Protein 9MLM (pdb70)

Nearest PDB structures (foldseek):
  8e4f-assembly1_A  TM=1.005E+00  e=3.943E-39  Wuchereria bancrofti
  2bla-assembly1_A  TM=9.044E-01  e=4.430E-16  Plasmodium vivax
  1j3i-assembly1_A  TM=8.668E-01  e=1.143E-16  Plasmodium falciparum
  1j3k-assembly1_A  TM=8.547E-01  e=7.901E-17  Plasmodium falciparum
  1j3k-assembly1_B  TM=8.708E-01  e=3.062E-16  Plasmodium falciparum

Sequence (180 aa):
TLHMNLIVAVDGCGGIGRNGGMPWFLPAEMARFAKLTTLTTDSGKKNAVIMGRKVWESIPPKFRPLKSRFNVVLSKKMKEESNENVVVARSFESAVSLLQDMENIETIWNIGGREVYELGLNSPFLHQMYITRVEGDFLADVFFPRVDYGRFIKSTESEEMHEEKGIKYRYEIYTIKTDK

B-factor: mean 31.35, std 8.35, range [19.67, 73.36]

Structure (mmCIF, N/CA/C/O backbone):
data_9MLM
#
_entry.id   9MLM
#
_cell.length_a   133.496
_cell.length_b   133.496
_cell.length_c   75.317
_cell.angle_alpha   90.00
_cell.angle_beta   90.00
_cell.angle_gamma   120.00
#
_symmetry.space_group_name_H-M   'P 63 2 2'
#
loop_
_entity.id
_entity.type
_entity.pdbx_description
1 polymer 'Dihydrofolate reductase'
2 non-polymer 'NADPH DIHYDRO-NICOTINAMIDE-ADENINE-DINUCLEOTIDE PHOSPHATE'
3 non-polymer '[2-({4-[(2-amino-4-oxo-4,7-dihydro-3H-pyrrolo[2,3-d]pyrimidin-5-yl)methyl]benzene-1-carbonyl}amino)-4-methoxyphenyl]acetic acid'
4 water water
#
loop_
_atom_site.group_PDB
_atom_site.id
_atom_site.type_symbol
_atom_site.label_atom_id
_atom_site.label_alt_id
_atom_site.label_comp_id
_atom_site.label_asym_id
_atom_site.label_entity_id
_atom_site.label_seq_id
_atom_site.pdbx_PDB_ins_code
_atom_site.Cartn_x
_atom_site.Cartn_y
_atom_site.Cartn_z
_atom_site.occupancy
_atom_site.B_iso_or_equiv
_atom_site.auth_seq_id
_atom_site.auth_comp_id
_atom_site.auth_asym_id
_atom_site.auth_atom_id
_atom_site.pdbx_PDB_model_num
ATOM 1 N N . THR A 1 14 ? -8.941 -35.522 15.160 1.00 55.28 4 THR A N 1
ATOM 2 C CA . THR A 1 14 ? -9.864 -36.633 15.343 1.00 57.04 4 THR A CA 1
ATOM 3 C C . THR A 1 14 ? -9.687 -37.667 14.233 1.00 54.32 4 THR A C 1
ATOM 4 O O . THR A 1 14 ? -9.932 -37.383 13.059 1.00 54.01 4 THR A O 1
ATOM 8 N N . LEU A 1 15 ? -9.256 -38.868 14.609 1.00 48.45 5 LEU A N 1
ATOM 9 C CA . LEU A 1 15 ? -9.003 -39.946 13.657 1.00 41.86 5 LEU A CA 1
ATOM 10 C C . LEU A 1 15 ? -9.795 -41.171 14.095 1.00 40.65 5 LEU A C 1
ATOM 11 O O . LEU A 1 15 ? -9.518 -41.750 15.150 1.00 43.69 5 LEU A O 1
ATOM 16 N N . HIS A 1 16 ? -10.775 -41.564 13.290 1.00 34.19 6 HIS A N 1
ATOM 17 C CA . HIS A 1 16 ? -11.609 -42.718 13.592 1.00 33.16 6 HIS A CA 1
ATOM 18 C C . HIS A 1 16 ? -11.020 -43.978 12.973 1.00 30.36 6 HIS A C 1
ATOM 19 O O . HIS A 1 16 ? -10.514 -43.952 11.847 1.00 30.64 6 HIS A O 1
ATOM 26 N N . MET A 1 17 ? -11.094 -45.084 13.710 1.00 29.11 7 MET A N 1
ATOM 27 C CA . MET A 1 17 ? -10.910 -46.410 13.134 1.00 25.08 7 MET A CA 1
ATOM 28 C C . MET A 1 17 ? -12.252 -47.129 13.156 1.00 24.16 7 MET A C 1
ATOM 29 O O . MET A 1 17 ? -12.802 -47.398 14.229 1.00 26.11 7 MET A O 1
ATOM 34 N N . ASN A 1 18 ? -12.777 -47.429 11.975 1.00 24.65 8 ASN A N 1
ATOM 35 C CA . ASN A 1 18 ? -14.011 -48.183 11.833 1.00 24.00 8 ASN A CA 1
ATOM 36 C C . ASN A 1 18 ? -13.692 -49.577 11.323 1.00 21.81 8 ASN A C 1
ATOM 37 O O . ASN A 1 18 ? -12.817 -49.748 10.470 1.00 27.93 8 ASN A O 1
ATOM 42 N N . LEU A 1 19 ? -14.401 -50.566 11.848 1.00 22.19 9 LEU A N 1
ATOM 43 C CA . LEU A 1 19 ? -14.316 -51.932 11.355 1.00 22.17 9 LEU A CA 1
ATOM 44 C C . LEU A 1 19 ? -15.444 -52.170 10.366 1.00 25.21 9 LEU A C 1
ATOM 45 O O . LEU A 1 19 ? -16.563 -51.692 10.564 1.00 26.21 9 LEU A O 1
ATOM 50 N N . ILE A 1 20 ? -15.145 -52.898 9.297 1.00 21.20 10 ILE A N 1
ATOM 51 C CA . ILE A 1 20 ? -16.161 -53.312 8.341 1.00 21.86 10 ILE A CA 1
ATOM 52 C C . ILE A 1 20 ? -15.955 -54.793 8.059 1.00 23.20 10 ILE A C 1
ATOM 53 O O . ILE A 1 20 ? -14.820 -55.245 7.861 1.00 23.91 10 ILE A O 1
ATOM 58 N N . VAL A 1 21 ? -17.046 -55.554 8.095 1.00 22.18 11 VAL A N 1
ATOM 59 C CA . VAL A 1 21 ? -16.979 -57.009 8.032 1.00 21.77 11 VAL A CA 1
ATOM 60 C C . VAL A 1 21 ? -18.332 -57.514 7.568 1.00 22.63 11 VAL A C 1
ATOM 61 O O . VAL A 1 21 ? -19.357 -56.855 7.762 1.00 26.49 11 VAL A O 1
ATOM 65 N N . ALA A 1 22 ? -18.333 -58.684 6.936 1.00 21.63 12 ALA A N 1
ATOM 66 C CA . ALA A 1 22 ? -19.542 -59.448 6.666 1.00 20.90 12 ALA A CA 1
ATOM 67 C C . ALA A 1 22 ? -19.411 -60.793 7.368 1.00 22.28 12 ALA A C 1
ATOM 68 O O . ALA A 1 22 ? -18.457 -61.533 7.107 1.00 25.81 12 ALA A O 1
ATOM 70 N N . VAL A 1 23 ? -20.358 -61.106 8.260 1.00 22.83 13 VAL A N 1
ATOM 71 C CA . VAL A 1 23 ? -20.314 -62.323 9.062 1.00 22.27 13 VAL A CA 1
ATOM 72 C C . VAL A 1 23 ? -21.568 -63.142 8.793 1.00 24.05 13 VAL A C 1
ATOM 73 O O . VAL A 1 23 ? -22.650 -62.596 8.547 1.00 25.82 13 VAL A O 1
ATOM 77 N N . ASP A 1 24 ? -21.429 -64.465 8.854 1.00 22.81 14 ASP A N 1
ATOM 78 C CA . ASP A 1 24 ? -22.594 -65.323 8.680 1.00 21.59 14 ASP A CA 1
ATOM 79 C C . ASP A 1 24 ? -23.256 -65.561 10.038 1.00 22.30 14 ASP A C 1
ATOM 80 O O . ASP A 1 24 ? -22.922 -64.917 11.037 1.00 22.92 14 ASP A O 1
ATOM 85 N N . GLY A 1 25 ? -24.208 -66.495 10.088 1.00 22.62 15 GLY A N 1
ATOM 86 C CA . GLY A 1 25 ? -24.963 -66.721 11.308 1.00 24.09 15 GLY A CA 1
ATOM 87 C C . GLY A 1 25 ? -24.143 -67.293 12.443 1.00 26.20 15 GLY A C 1
ATOM 88 O O . GLY A 1 25 ? -24.557 -67.197 13.604 1.00 26.13 15 GLY A O 1
ATOM 89 N N . CYS A 1 26 ? -22.988 -67.879 12.135 1.00 20.91 16 CYS A N 1
ATOM 90 C CA . CYS A 1 26 ? -22.074 -68.404 13.139 1.00 22.56 16 CYS A CA 1
ATOM 91 C C . CYS A 1 26 ? -20.949 -67.437 13.462 1.00 23.96 16 CYS A C 1
ATOM 92 O O . CYS A 1 26 ? -20.045 -67.789 14.225 1.00 26.77 16 CYS A O 1
ATOM 95 N N . GLY A 1 27 ? -20.982 -66.231 12.900 1.00 23.54 17 GLY A N 1
ATOM 96 C CA . GLY A 1 27 ? -19.874 -65.309 13.012 1.00 20.07 17 GLY A CA 1
ATOM 97 C C . GLY A 1 27 ? -18.715 -65.606 12.089 1.00 23.93 17 GLY A C 1
ATOM 98 O O . GLY A 1 27 ? -17.635 -65.044 12.280 1.00 20.65 17 GLY A O 1
ATOM 99 N N . GLY A 1 28 ? -18.901 -66.469 11.093 1.00 23.96 18 GLY A N 1
ATOM 100 C CA . GLY A 1 28 ? -17.809 -66.811 10.204 1.00 21.83 18 GLY A CA 1
ATOM 101 C C . GLY A 1 28 ? -17.552 -65.747 9.153 1.00 22.94 18 GLY A C 1
ATOM 102 O O . GLY A 1 28 ? -18.468 -65.077 8.668 1.00 22.64 18 GLY A O 1
ATOM 103 N N . ILE A 1 29 ? -16.275 -65.593 8.795 1.00 23.15 19 ILE A N 1
ATOM 104 C CA . ILE A 1 29 ? -15.893 -64.576 7.821 1.00 20.62 19 ILE A CA 1
ATOM 105 C C . ILE A 1 29 ? -15.104 -65.171 6.656 1.00 23.28 19 ILE A C 1
ATOM 106 O O . ILE A 1 29 ? -15.110 -64.610 5.556 1.00 24.34 19 ILE A O 1
ATOM 111 N N . GLY A 1 30 ? -14.429 -66.295 6.863 1.00 23.71 20 GLY A N 1
ATOM 112 C CA . GLY A 1 30 ? -13.531 -66.817 5.848 1.00 22.49 20 GLY A CA 1
ATOM 113 C C . GLY A 1 30 ? -13.599 -68.323 5.734 1.00 22.08 20 GLY A C 1
ATOM 114 O O . GLY A 1 30 ? -13.926 -69.025 6.687 1.00 24.17 20 GLY A O 1
ATOM 115 N N . ARG A 1 31 ? -13.267 -68.815 4.542 1.00 22.55 21 ARG A N 1
ATOM 116 C CA . ARG A 1 31 ? -13.238 -70.250 4.277 1.00 25.35 21 ARG A CA 1
ATOM 117 C C . ARG A 1 31 ? -12.125 -70.531 3.279 1.00 26.66 21 ARG A C 1
ATOM 118 O O . ARG A 1 31 ? -12.133 -69.974 2.178 1.00 27.44 21 ARG A O 1
ATOM 126 N N . ASN A 1 32 ? -11.164 -71.371 3.671 1.00 27.83 22 ASN A N 1
ATOM 127 C CA . ASN A 1 32 ? -10.079 -71.800 2.779 1.00 29.05 22 ASN A CA 1
ATOM 128 C C . ASN A 1 32 ? -9.309 -70.612 2.207 1.00 29.35 22 ASN A C 1
ATOM 129 O O . ASN A 1 32 ? -8.925 -70.604 1.036 1.00 30.73 22 ASN A O 1
ATOM 134 N N . GLY A 1 33 ? -9.081 -69.597 3.041 1.00 26.48 23 GLY A N 1
ATOM 135 C CA . GLY A 1 33 ? -8.313 -68.437 2.644 1.00 25.90 23 GLY A CA 1
ATOM 136 C C . GLY A 1 33 ? -9.060 -67.413 1.819 1.00 24.63 23 GLY A C 1
ATOM 137 O O . GLY A 1 33 ? -8.464 -66.396 1.443 1.00 27.66 23 GLY A O 1
ATOM 138 N N . GLY A 1 34 ? -10.338 -67.639 1.529 1.00 27.10 24 GLY A N 1
ATOM 139 C CA . GLY A 1 34 ? -11.124 -66.689 0.768 1.00 27.50 24 GLY A CA 1
ATOM 140 C C . GLY A 1 34 ? -12.470 -66.406 1.399 1.00 27.58 24 GLY A C 1
ATOM 141 O O . GLY A 1 34 ? -12.729 -66.820 2.533 1.00 23.79 24 GLY A O 1
ATOM 142 N N . MET A 1 35 ? -13.334 -65.687 0.674 1.00 25.60 25 MET A N 1
ATOM 143 C CA . MET A 1 35 ? -14.677 -65.372 1.146 1.00 28.88 25 MET A CA 1
ATOM 144 C C . MET A 1 35 ? -15.601 -66.566 0.932 1.00 25.86 25 MET A C 1
ATOM 145 O O . MET A 1 35 ? -15.494 -67.254 -0.086 1.00 32.59 25 MET A O 1
ATOM 150 N N . PRO A 1 36 ? -16.516 -66.839 1.865 1.00 25.21 26 PRO A N 1
ATOM 151 C CA . PRO A 1 36 ? -17.435 -67.969 1.693 1.00 25.98 26 PRO A CA 1
ATOM 152 C C . PRO A 1 36 ? -18.608 -67.670 0.772 1.00 29.54 26 PRO A C 1
ATOM 153 O O . PRO A 1 36 ? -19.447 -68.552 0.555 1.00 29.45 26 PRO A O 1
ATOM 157 N N . TRP A 1 37 ? -18.683 -66.459 0.231 1.00 26.84 27 TRP A N 1
ATOM 158 C CA . TRP A 1 37 ? -19.791 -66.039 -0.611 1.00 29.73 27 TRP A CA 1
ATOM 159 C C . TRP A 1 37 ? -19.267 -64.987 -1.573 1.00 31.77 27 TRP A C 1
ATOM 160 O O . TRP A 1 37 ? -18.159 -64.470 -1.416 1.00 32.70 27 TRP A O 1
ATOM 171 N N . PHE A 1 38 ? -20.086 -64.662 -2.569 1.00 31.31 28 PHE A N 1
ATOM 172 C CA . PHE A 1 38 ? -19.782 -63.600 -3.521 1.00 31.13 28 PHE A CA 1
ATOM 173 C C . PHE A 1 38 ? -21.018 -62.719 -3.632 1.00 30.38 28 PHE A C 1
ATOM 174 O O . PHE A 1 38 ? -22.057 -63.163 -4.129 1.00 31.23 28 PHE A O 1
ATOM 182 N N . LEU A 1 39 ? -20.910 -61.481 -3.154 1.00 27.69 29 LEU A N 1
ATOM 183 C CA . LEU A 1 39 ? -22.036 -60.551 -3.077 1.00 27.95 29 LEU A CA 1
ATOM 184 C C . LEU A 1 39 ? -21.615 -59.237 -3.717 1.00 27.04 29 LEU A C 1
ATOM 185 O O . LEU A 1 39 ? -21.125 -58.327 -3.032 1.00 29.75 29 LEU A O 1
ATOM 190 N N . PRO A 1 40 ? -21.789 -59.101 -5.035 1.00 30.12 30 PRO A N 1
ATOM 191 C CA . PRO A 1 40 ? -21.273 -57.902 -5.722 1.00 30.26 30 PRO A CA 1
ATOM 192 C C . PRO A 1 40 ? -21.848 -56.594 -5.209 1.00 28.60 30 PRO A C 1
ATOM 193 O O . PRO A 1 40 ? -21.110 -55.606 -5.104 1.00 27.07 30 PRO A O 1
ATOM 197 N N . ALA A 1 41 ? -23.145 -56.545 -4.898 1.00 28.59 31 ALA A N 1
ATOM 198 C CA . ALA A 1 41 ? -23.710 -55.304 -4.379 1.00 24.98 31 ALA A CA 1
ATOM 199 C C . ALA A 1 41 ? -23.156 -54.989 -2.995 1.00 27.46 31 ALA A C 1
ATOM 200 O O . ALA A 1 41 ? -22.856 -53.827 -2.686 1.00 25.60 31 ALA A O 1
ATOM 202 N N . GLU A 1 42 ? -23.012 -56.012 -2.149 1.00 27.56 32 GLU A N 1
ATOM 203 C CA . GLU A 1 42 ? -22.433 -55.810 -0.825 1.00 27.96 32 GLU A CA 1
ATOM 204 C C . GLU A 1 42 ? -21.014 -55.264 -0.927 1.00 26.98 32 GLU A C 1
ATOM 205 O O . GLU A 1 42 ? -20.647 -54.320 -0.216 1.00 24.23 32 GLU A O 1
ATOM 211 N N . MET A 1 43 ? -20.206 -55.825 -1.831 1.00 27.64 33 MET A N 1
ATOM 212 C CA . MET A 1 43 ? -18.837 -55.347 -1.994 1.00 28.89 33 MET A CA 1
ATOM 213 C C . MET A 1 43 ? -18.788 -53.958 -2.618 1.00 29.31 33 MET A C 1
ATOM 214 O O . MET A 1 43 ? -17.871 -53.180 -2.321 1.00 28.87 33 MET A O 1
ATOM 219 N N . ALA A 1 44 ? -19.754 -53.623 -3.476 1.00 29.77 34 ALA A N 1
ATOM 220 C CA . ALA A 1 44 ? -19.828 -52.259 -3.988 1.00 27.32 34 ALA A CA 1
ATOM 221 C C . ALA A 1 44 ? -20.037 -51.261 -2.855 1.00 27.79 34 ALA A C 1
ATOM 222 O O . ALA A 1 44 ? -19.416 -50.193 -2.835 1.00 30.14 34 ALA A O 1
ATOM 224 N N . ARG A 1 45 ? -20.906 -51.594 -1.896 1.00 28.33 35 ARG A N 1
ATOM 225 C CA . ARG A 1 45 ? -21.082 -50.734 -0.729 1.00 26.33 35 ARG A CA 1
ATOM 226 C C . ARG A 1 45 ? -19.815 -50.681 0.116 1.00 28.00 35 ARG A C 1
ATOM 227 O O . ARG A 1 45 ? -19.445 -49.615 0.626 1.00 25.85 35 ARG A O 1
ATOM 235 N N . PHE A 1 46 ? -19.145 -51.825 0.290 1.00 27.18 36 PHE A N 1
ATOM 236 C CA . PHE A 1 46 ? -17.854 -51.841 0.973 1.00 25.28 36 PHE A CA 1
ATOM 237 C C . PHE A 1 46 ? -16.886 -50.866 0.320 1.00 26.36 36 PHE A C 1
ATOM 238 O O . PHE A 1 46 ? -16.188 -50.113 1.007 1.00 26.85 36 PHE A O 1
ATOM 246 N N . ALA A 1 47 ? -16.831 -50.868 -1.012 1.00 27.93 37 ALA A N 1
ATOM 247 C CA . ALA A 1 47 ? -15.915 -49.978 -1.713 1.00 27.55 37 ALA A CA 1
ATOM 248 C C . ALA A 1 47 ? -16.273 -48.516 -1.474 1.00 28.57 37 ALA A C 1
ATOM 249 O O . ALA A 1 47 ? -15.388 -47.682 -1.263 1.00 29.41 37 ALA A O 1
ATOM 251 N N . LYS A 1 48 ? -17.567 -48.188 -1.486 1.00 32.04 38 LYS A N 1
ATOM 252 C CA . LYS A 1 48 ? -17.976 -46.805 -1.256 1.00 29.76 38 LYS A CA 1
ATOM 253 C C . LYS A 1 48 ? -17.637 -46.356 0.161 1.00 31.59 38 LYS A C 1
ATOM 254 O O . LYS A 1 48 ? -17.070 -45.274 0.360 1.00 29.60 38 LYS A O 1
ATOM 260 N N . LEU A 1 49 ? -17.981 -47.172 1.161 1.00 28.15 39 LEU A N 1
ATOM 261 C CA . LEU A 1 49 ? -17.743 -46.784 2.549 1.00 27.52 39 LEU A CA 1
ATOM 262 C C . LEU A 1 49 ? -16.258 -46.598 2.833 1.00 27.47 39 LEU A C 1
ATOM 263 O O . LEU A 1 49 ? -15.864 -45.642 3.514 1.00 29.96 39 LEU A O 1
ATOM 268 N N . THR A 1 50 ? -15.412 -47.493 2.317 1.00 27.73 40 THR A N 1
ATOM 269 C CA . THR A 1 50 ? -13.987 -47.386 2.608 1.00 25.50 40 THR A CA 1
ATOM 270 C C . THR A 1 50 ? -13.282 -46.331 1.763 1.00 28.38 40 THR A C 1
ATOM 271 O O . THR A 1 50 ? -12.205 -45.874 2.153 1.00 27.65 40 THR A O 1
ATOM 275 N N . THR A 1 51 ? -13.857 -45.918 0.633 1.00 30.61 41 THR A N 1
ATOM 276 C CA . THR A 1 51 ? -13.181 -44.972 -0.250 1.00 29.07 41 THR A CA 1
ATOM 277 C C . THR A 1 51 ? -13.609 -43.524 -0.036 1.00 32.26 41 THR A C 1
ATOM 278 O O . THR A 1 51 ? -12.758 -42.631 -0.035 1.00 31.97 41 THR A O 1
ATOM 282 N N . LEU A 1 52 ? -14.902 -43.267 0.142 1.00 32.93 42 LEU A N 1
ATOM 283 C CA . LEU A 1 52 ? -15.399 -41.896 0.129 1.00 33.43 42 LEU A CA 1
ATOM 284 C C . LEU A 1 52 ? -14.951 -41.122 1.361 1.00 35.39 42 LEU A C 1
ATOM 285 O O . LEU A 1 52 ? -14.987 -41.631 2.486 1.00 31.41 42 LEU A O 1
ATOM 290 N N . THR A 1 53 ? -14.535 -39.874 1.141 1.00 32.96 43 THR A N 1
ATOM 291 C CA . THR A 1 53 ? -14.132 -38.966 2.203 1.00 35.58 43 THR A CA 1
ATOM 292 C C . THR A 1 53 ? -14.991 -37.707 2.170 1.00 40.56 43 THR A C 1
ATOM 293 O O . THR A 1 53 ? -15.590 -37.362 1.147 1.00 39.88 43 THR A O 1
ATOM 297 N N . THR A 1 54 ? -15.044 -37.020 3.311 1.00 40.81 44 THR A N 1
ATOM 298 C CA . THR A 1 54 ? -15.706 -35.720 3.370 1.00 41.19 44 THR A CA 1
ATOM 299 C C . THR A 1 54 ? -14.820 -34.634 2.773 1.00 45.49 44 THR A C 1
ATOM 300 O O . THR A 1 54 ? -15.269 -33.835 1.944 1.00 50.17 44 THR A O 1
ATOM 304 N N . ASP A 1 55 ? -13.557 -34.599 3.189 1.00 45.41 45 ASP A N 1
ATOM 305 C CA . ASP A 1 55 ? -12.563 -33.678 2.650 1.00 45.81 45 ASP A CA 1
ATOM 306 C C . ASP A 1 55 ? -11.989 -34.276 1.370 1.00 47.18 45 ASP A C 1
ATOM 307 O O . ASP A 1 55 ? -11.267 -35.277 1.414 1.00 44.70 45 ASP A O 1
ATOM 312 N N . SER A 1 56 ? -12.313 -33.676 0.227 1.00 47.72 46 SER A N 1
ATOM 313 C CA . SER A 1 56 ? -11.691 -34.089 -1.021 1.00 42.37 46 SER A CA 1
ATOM 314 C C . SER A 1 56 ? -10.197 -33.780 -0.977 1.00 44.84 46 SER A C 1
ATOM 315 O O . SER A 1 56 ? -9.737 -32.905 -0.244 1.00 49.65 46 SER A O 1
ATOM 318 N N . GLY A 1 57 ? -9.425 -34.524 -1.760 1.00 43.18 47 GLY A N 1
ATOM 319 C CA . GLY A 1 57 ? -7.987 -34.441 -1.634 0.00 46.37 47 GLY A CA 1
ATOM 320 C C . GLY A 1 57 ? -7.424 -35.048 -0.368 1.00 48.20 47 GLY A C 1
ATOM 321 O O . GLY A 1 57 ? -6.197 -35.088 -0.215 1.00 46.89 47 GLY A O 1
ATOM 322 N N . LYS A 1 58 ? -8.270 -35.491 0.559 1.00 45.38 48 LYS A N 1
ATOM 323 C CA . LYS A 1 58 ? -7.868 -36.427 1.595 1.00 42.40 48 LYS A CA 1
ATOM 324 C C . LYS A 1 58 ? -8.270 -37.837 1.184 1.00 40.91 48 LYS A C 1
ATOM 325 O O . LYS A 1 58 ? -9.052 -38.047 0.253 1.00 36.89 48 LYS A O 1
ATOM 331 N N . LYS A 1 59 ? -7.726 -38.809 1.910 1.00 37.70 49 LYS A N 1
ATOM 332 C CA . LYS A 1 59 ? -7.819 -40.216 1.557 1.00 38.42 49 LYS A CA 1
ATOM 333 C C . LYS A 1 59 ? -8.160 -41.017 2.801 1.00 32.24 49 LYS A C 1
ATOM 334 O O . LYS A 1 59 ? -7.835 -40.617 3.919 1.00 34.31 49 LYS A O 1
ATOM 340 N N . ASN A 1 60 ? -8.804 -42.156 2.598 1.00 34.50 50 ASN A N 1
ATOM 341 C CA . ASN A 1 60 ? -8.930 -43.127 3.670 1.00 30.95 50 ASN A CA 1
ATOM 342 C C . ASN A 1 60 ? -7.815 -44.156 3.570 1.00 32.57 50 ASN A C 1
ATOM 343 O O . ASN A 1 60 ? -7.242 -44.390 2.505 1.00 30.78 50 ASN A O 1
ATOM 348 N N . ALA A 1 61 ? -7.513 -44.774 4.704 1.00 30.33 51 ALA A N 1
ATOM 349 C CA . ALA A 1 61 ? -6.610 -45.908 4.750 1.00 30.15 51 ALA A CA 1
ATOM 350 C C . ALA A 1 61 ? -7.403 -47.173 5.053 1.00 29.55 51 ALA A C 1
ATOM 351 O O . ALA A 1 61 ? -8.417 -47.137 5.757 1.00 25.21 51 ALA A O 1
ATOM 353 N N . VAL A 1 62 ? -6.962 -48.287 4.480 1.00 25.42 52 VAL A N 1
ATOM 354 C CA . VAL A 1 62 ? -7.443 -49.610 4.861 1.00 23.42 52 VAL A CA 1
ATOM 355 C C . VAL A 1 62 ? -6.280 -50.351 5.500 1.00 24.28 52 VAL A C 1
ATOM 356 O O . VAL A 1 62 ? -5.169 -50.359 4.958 1.00 27.40 52 VAL A O 1
ATOM 360 N N . ILE A 1 63 ? -6.526 -50.948 6.661 1.00 27.21 53 ILE A N 1
ATOM 361 C CA . ILE A 1 63 ? -5.545 -51.791 7.333 1.00 24.10 53 ILE A CA 1
ATOM 362 C C . ILE A 1 63 ? -6.070 -53.218 7.319 1.00 21.88 53 ILE A C 1
ATOM 363 O O . ILE A 1 63 ? -7.244 -53.464 7.624 1.00 24.02 53 ILE A O 1
ATOM 368 N N . MET A 1 64 ? -5.209 -54.154 6.934 1.00 23.66 54 MET A N 1
ATOM 369 C CA . MET A 1 64 ? -5.617 -55.529 6.706 1.00 22.35 54 MET A CA 1
ATOM 370 C C . MET A 1 64 ? -4.453 -56.442 7.049 1.00 22.43 54 MET A C 1
ATOM 371 O O . MET A 1 64 ? -3.293 -56.017 7.071 1.00 25.20 54 MET A O 1
ATOM 376 N N . GLY A 1 65 ? -4.775 -57.707 7.314 1.00 25.27 55 GLY A N 1
ATOM 377 C CA . GLY A 1 65 ? -3.749 -58.715 7.491 1.00 24.02 55 GLY A CA 1
ATOM 378 C C . GLY A 1 65 ? -3.288 -59.294 6.165 1.00 25.46 55 GLY A C 1
ATOM 379 O O . GLY A 1 65 ? -3.882 -59.052 5.115 1.00 22.03 55 GLY A O 1
ATOM 380 N N . ARG A 1 66 ? -2.207 -60.079 6.229 1.00 23.68 56 ARG A N 1
ATOM 381 C CA . ARG A 1 66 ? -1.591 -60.592 5.004 1.00 24.16 56 ARG A CA 1
ATOM 382 C C . ARG A 1 66 ? -2.544 -61.490 4.223 1.00 26.26 56 ARG A C 1
ATOM 383 O O . ARG A 1 66 ? -2.543 -61.480 2.987 1.00 27.06 56 ARG A O 1
ATOM 391 N N . LYS A 1 67 ? -3.368 -62.277 4.917 1.00 23.97 57 LYS A N 1
ATOM 392 C CA . LYS A 1 67 ? -4.221 -63.205 4.184 1.00 21.14 57 LYS A CA 1
ATOM 393 C C . LYS A 1 67 ? -5.369 -62.485 3.481 1.00 24.97 57 LYS A C 1
ATOM 394 O O . LYS A 1 67 ? -5.782 -62.911 2.398 1.00 25.11 57 LYS A O 1
ATOM 400 N N . VAL A 1 68 ? -5.876 -61.388 4.051 1.00 21.70 58 VAL A N 1
ATOM 401 C CA . VAL A 1 68 ? -6.803 -60.536 3.304 1.00 24.57 58 VAL A CA 1
ATOM 402 C C . VAL A 1 68 ? -6.130 -60.015 2.042 1.00 25.65 58 VAL A C 1
ATOM 403 O O . VAL A 1 68 ? -6.694 -60.075 0.942 1.00 26.97 58 VAL A O 1
ATOM 407 N N . TRP A 1 69 ? -4.905 -59.506 2.185 1.00 23.93 59 TRP A N 1
ATOM 408 C CA . TRP A 1 69 ? -4.149 -59.023 1.035 1.00 24.62 59 TRP A CA 1
ATOM 409 C C . TRP A 1 69 ? -4.025 -60.104 -0.034 1.00 27.36 59 TRP A C 1
ATOM 410 O O . TRP A 1 69 ? -4.327 -59.871 -1.210 1.00 29.35 59 TRP A O 1
ATOM 421 N N . GLU A 1 70 ? -3.619 -61.310 0.369 1.00 24.11 60 GLU A N 1
ATOM 422 C CA . GLU A 1 70 ? -3.477 -62.407 -0.582 1.00 27.43 60 GLU A CA 1
ATOM 423 C C . GLU A 1 70 ? -4.804 -62.832 -1.203 1.00 30.55 60 GLU A C 1
ATOM 424 O O . GLU A 1 70 ? -4.800 -63.456 -2.270 1.00 31.45 60 GLU A O 1
ATOM 430 N N . SER A 1 71 ? -5.936 -62.516 -0.569 1.00 27.71 61 SER A N 1
ATOM 431 C CA . SER A 1 71 ? -7.234 -62.909 -1.107 1.00 30.77 61 SER A CA 1
ATOM 432 C C . SER A 1 71 ? -7.754 -61.955 -2.174 1.00 33.85 61 SER A C 1
ATOM 433 O O . SER A 1 71 ? -8.710 -62.300 -2.876 1.00 36.60 61 SER A O 1
ATOM 43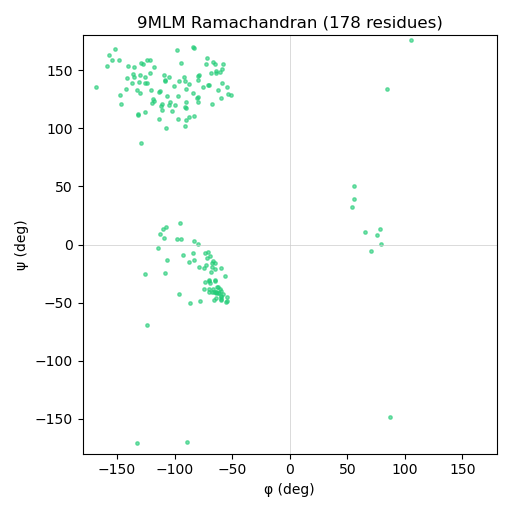6 N N . ILE A 1 72 ? -7.163 -60.779 -2.308 1.00 31.78 62 ILE A N 1
ATOM 437 C CA . ILE A 1 72 ? -7.577 -59.829 -3.345 1.00 35.30 62 ILE A CA 1
ATOM 438 C C . ILE A 1 72 ? -6.869 -60.188 -4.644 1.00 34.44 62 ILE A C 1
ATOM 439 O O . ILE A 1 72 ? -5.644 -60.382 -4.637 1.00 37.61 62 ILE A O 1
ATOM 444 N N . PRO A 1 73 ? -7.582 -60.296 -5.765 1.00 41.62 63 PRO A N 1
ATOM 445 C CA . PRO A 1 73 ? -6.914 -60.553 -7.049 1.00 43.41 63 PRO A CA 1
ATOM 446 C C . PRO A 1 73 ? -5.845 -59.512 -7.310 1.00 41.00 63 PRO A C 1
ATOM 447 O O . PRO A 1 73 ? -6.070 -58.314 -7.074 1.00 40.20 63 PRO A O 1
ATOM 451 N N . PRO A 1 74 ? -4.657 -59.926 -7.762 1.00 43.17 64 PRO A N 1
ATOM 452 C CA . PRO A 1 74 ? -3.566 -58.954 -7.949 1.00 43.52 64 PRO A CA 1
ATOM 453 C C . PRO A 1 74 ? -3.931 -57.800 -8.864 1.00 46.20 64 PRO A C 1
ATOM 454 O O . PRO A 1 74 ? -3.378 -56.703 -8.712 1.00 46.77 64 PRO A O 1
ATOM 458 N N . LYS A 1 75 ? -4.859 -58.006 -9.802 1.00 45.93 65 LYS A N 1
ATOM 459 C CA . LYS A 1 75 ? -5.288 -56.919 -10.673 1.00 47.76 65 LYS A CA 1
ATOM 460 C C . LYS A 1 75 ? -6.050 -55.841 -9.916 1.00 49.32 65 LYS A C 1
ATOM 461 O O . LYS A 1 75 ? -6.214 -54.734 -10.440 1.00 51.94 65 LYS A O 1
ATOM 464 N N . PHE A 1 76 ? -6.518 -56.134 -8.703 1.00 46.21 66 PHE A N 1
ATOM 465 C CA . PHE A 1 76 ? -7.225 -55.159 -7.886 1.00 44.34 6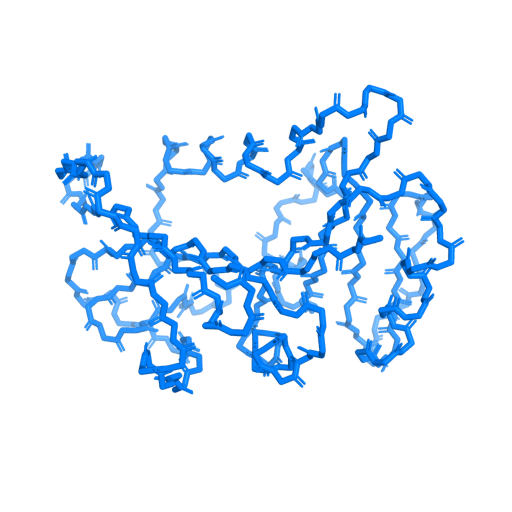6 PHE A CA 1
ATOM 466 C C . PHE A 1 76 ? -6.414 -54.700 -6.684 1.00 41.11 66 PHE A C 1
ATOM 467 O O . PHE A 1 76 ? -6.931 -53.948 -5.853 1.00 42.61 66 PHE A O 1
ATOM 475 N N . ARG A 1 77 ? -5.164 -55.129 -6.567 1.00 38.18 67 ARG A N 1
ATOM 476 C CA . ARG A 1 77 ? -4.235 -54.734 -5.519 1.00 40.79 67 ARG A CA 1
ATOM 477 C C . ARG A 1 77 ? -3.263 -53.681 -6.029 1.00 39.20 67 ARG A C 1
ATOM 478 O O . ARG A 1 77 ? -2.755 -53.800 -7.150 1.00 44.81 67 ARG A O 1
ATOM 486 N N . PRO A 1 78 ? -2.993 -52.630 -5.245 1.00 40.56 68 PRO A N 1
ATOM 487 C CA . PRO A 1 78 ? -3.606 -52.288 -3.953 1.00 34.90 68 PRO A CA 1
ATOM 488 C C . PRO A 1 78 ? -5.035 -51.801 -4.171 1.00 37.08 68 PRO A C 1
ATOM 489 O O . PRO A 1 78 ? -5.374 -51.417 -5.287 1.00 32.96 68 PRO A O 1
ATOM 493 N N . LEU A 1 79 ? -5.890 -51.814 -3.148 1.00 34.37 69 LEU A N 1
ATOM 494 C CA . LEU A 1 79 ? -7.253 -51.321 -3.301 1.00 32.27 69 LEU A CA 1
ATOM 495 C C . LEU A 1 79 ? -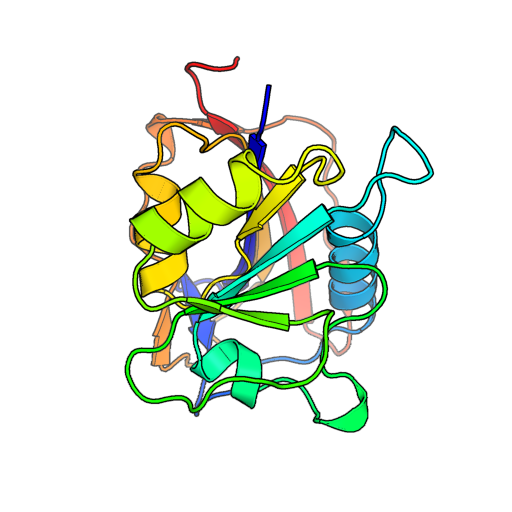7.241 -49.858 -3.720 1.00 33.30 69 LEU A C 1
ATOM 496 O O . LEU A 1 79 ? -6.622 -49.019 -3.063 1.00 30.63 69 LEU A O 1
ATOM 501 N N . LYS A 1 80 ? -7.935 -49.556 -4.815 1.00 33.35 70 LYS A N 1
ATOM 502 C CA . LYS A 1 80 ? -7.788 -48.263 -5.472 1.00 31.81 70 LYS A CA 1
ATOM 503 C C . LYS A 1 80 ? -8.344 -47.130 -4.618 1.00 31.78 70 LYS A C 1
ATOM 504 O O . LYS A 1 80 ? -9.314 -47.298 -3.872 1.00 33.47 70 LYS A O 1
ATOM 506 N N . SER A 1 81 ? -7.711 -45.961 -4.741 1.00 33.43 71 SER A N 1
ATOM 507 C CA . SER A 1 81 ? -8.120 -44.703 -4.119 1.00 34.28 71 SER A CA 1
ATOM 508 C C . SER A 1 81 ? -8.030 -44.733 -2.601 1.00 34.53 71 SER A C 1
ATOM 509 O O . SER A 1 81 ? -8.526 -43.810 -1.937 1.00 32.71 71 SER A O 1
ATOM 512 N N . ARG A 1 82 ? -7.412 -45.763 -2.032 1.00 34.25 72 ARG A N 1
ATOM 513 C CA . ARG A 1 82 ? -7.209 -45.885 -0.599 1.00 28.88 72 ARG A CA 1
ATOM 514 C C . ARG A 1 82 ? -5.749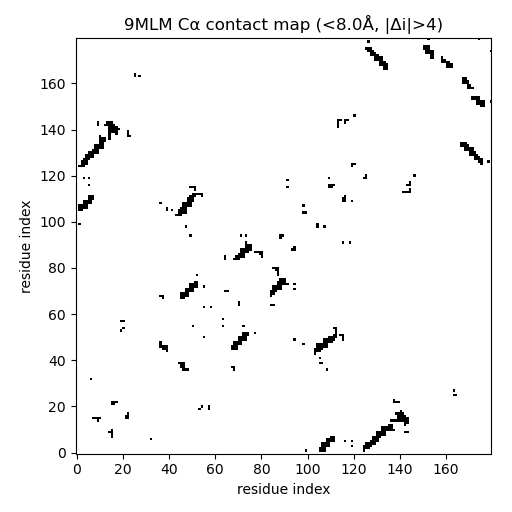 -46.215 -0.340 1.00 29.65 72 ARG A C 1
ATOM 515 O O . ARG A 1 82 ? -5.107 -46.909 -1.132 1.00 29.96 72 ARG A O 1
ATOM 523 N N . PHE A 1 83 ? -5.220 -45.699 0.765 1.00 27.29 73 PHE A N 1
ATOM 524 C CA . PHE A 1 83 ? -3.884 -46.080 1.207 1.00 28.93 73 PHE A CA 1
ATOM 525 C C . PHE A 1 83 ? -3.962 -47.428 1.915 1.00 30.50 73 PHE A C 1
ATOM 526 O O . PHE A 1 83 ? -4.705 -47.576 2.891 1.00 30.36 73 PHE A O 1
ATOM 534 N N . ASN A 1 84 ? -3.209 -48.410 1.426 1.00 28.64 74 ASN A N 1
ATOM 535 C CA . ASN A 1 84 ? -3.257 -49.771 1.948 1.00 28.39 74 ASN A CA 1
ATOM 536 C C . ASN A 1 84 ? -2.132 -49.995 2.952 1.00 27.92 74 ASN A C 1
ATOM 537 O O . ASN A 1 84 ? -0.964 -49.744 2.647 1.00 29.57 74 ASN A O 1
ATOM 542 N N . VAL A 1 85 ? -2.480 -50.480 4.142 1.00 27.70 75 VAL A N 1
ATOM 543 C CA . VAL A 1 85 ? -1.491 -50.938 5.114 1.00 27.18 75 VAL A CA 1
ATOM 544 C C . VAL A 1 85 ? -1.725 -52.423 5.354 1.00 25.21 75 VAL A C 1
ATOM 545 O O . VAL A 1 85 ? -2.832 -52.827 5.731 1.00 25.50 75 VAL A O 1
ATOM 549 N N . VAL A 1 86 ? -0.691 -53.232 5.126 1.00 22.67 76 VAL A N 1
ATOM 550 C CA . VAL A 1 86 ? -0.760 -54.678 5.293 1.00 25.24 76 VAL A CA 1
ATOM 551 C C . VAL A 1 86 ? 0.120 -55.058 6.472 1.00 24.85 76 VAL A C 1
ATOM 552 O O . VAL A 1 86 ? 1.332 -54.800 6.465 1.00 25.82 76 VAL A O 1
ATOM 556 N N . LEU A 1 87 ? -0.492 -55.651 7.490 1.00 26.17 77 LEU A N 1
ATOM 557 C CA . LEU A 1 87 ? 0.247 -56.199 8.619 1.00 26.60 77 LEU A CA 1
ATOM 558 C C . LEU A 1 87 ? 0.824 -57.554 8.244 1.00 25.52 77 LEU A C 1
ATOM 559 O O . LEU A 1 87 ? 0.091 -58.440 7.796 1.00 25.07 77 LEU A O 1
ATOM 564 N N . SER A 1 88 ? 2.132 -57.720 8.438 1.00 22.57 78 SER A N 1
ATOM 565 C CA . SER A 1 88 ? 2.787 -58.986 8.146 1.00 24.72 78 SER A CA 1
ATOM 566 C C . SER A 1 88 ? 4.188 -58.974 8.737 1.00 25.06 78 SER A C 1
ATOM 567 O O . SER A 1 88 ? 4.909 -57.981 8.609 1.00 24.33 78 SER A O 1
ATOM 570 N N . LYS A 1 89 ? 4.564 -60.078 9.376 1.00 26.06 79 LYS A N 1
ATOM 571 C CA . LYS A 1 89 ? 5.944 -60.280 9.797 1.00 27.47 79 LYS A CA 1
ATOM 572 C C . LYS A 1 89 ? 6.794 -60.919 8.711 1.00 25.38 79 LYS A C 1
ATOM 573 O O . LYS A 1 89 ? 8.023 -60.885 8.809 1.00 28.78 79 LYS A O 1
ATOM 577 N N . LYS A 1 90 ? 6.171 -61.483 7.679 1.00 26.19 80 LYS A N 1
ATOM 578 C CA . LYS A 1 90 ? 6.867 -62.268 6.668 1.00 28.40 80 LYS A CA 1
ATOM 579 C C . LYS A 1 90 ? 6.974 -61.587 5.313 1.00 27.84 80 LYS A C 1
ATOM 580 O O . LYS A 1 90 ? 7.877 -61.917 4.544 1.00 27.64 80 LYS A O 1
ATOM 586 N N . MET A 1 91 ? 6.072 -60.665 4.988 1.00 28.27 81 MET A N 1
ATOM 587 C CA . MET A 1 91 ? 6.054 -60.086 3.651 1.00 29.96 81 MET A CA 1
ATOM 588 C C . MET A 1 91 ? 7.245 -59.171 3.416 1.00 28.44 81 MET A C 1
ATOM 589 O O . MET A 1 91 ? 7.616 -58.367 4.277 1.00 27.31 81 MET A O 1
ATOM 594 N N . LYS A 1 92 ? 7.834 -59.285 2.230 1.00 28.23 82 LYS A N 1
ATOM 595 C CA . LYS A 1 92 ? 8.807 -58.303 1.788 1.00 30.06 82 LYS A CA 1
ATOM 596 C C . LYS A 1 92 ? 8.121 -56.956 1.566 1.00 32.01 82 LYS A C 1
ATOM 597 O O . LYS A 1 92 ? 6.910 -56.875 1.344 1.00 32.94 82 LYS A O 1
ATOM 603 N N . GLU A 1 93 ? 8.914 -55.890 1.634 1.00 32.86 83 GLU A N 1
ATOM 604 C CA . GLU A 1 93 ? 8.384 -54.547 1.434 1.00 37.40 83 GLU A CA 1
ATOM 605 C C . GLU A 1 93 ? 7.784 -54.408 0.039 1.00 35.09 83 GLU A C 1
ATOM 606 O O . GLU A 1 93 ? 8.225 -55.048 -0.920 1.00 34.60 83 GLU A O 1
ATOM 612 N N . GLU A 1 94 ? 6.760 -53.564 -0.064 1.00 35.09 84 GLU A N 1
ATOM 613 C CA . GLU A 1 94 ? 6.013 -53.359 -1.300 1.00 35.35 84 GLU A CA 1
ATOM 614 C C . GLU A 1 94 ? 6.420 -52.020 -1.897 1.00 35.84 84 GLU A C 1
ATOM 615 O O . GLU A 1 94 ? 6.248 -50.976 -1.258 1.00 39.65 84 GLU A O 1
ATOM 621 N N . SER A 1 95 ? 6.948 -52.055 -3.124 1.00 37.92 85 SER A N 1
ATOM 622 C CA . SER A 1 95 ? 7.480 -50.846 -3.743 1.00 40.16 85 SER A CA 1
ATOM 623 C C . SER A 1 95 ? 6.379 -49.861 -4.111 1.00 39.00 85 SER A C 1
ATOM 624 O O . SER A 1 95 ? 6.617 -48.648 -4.112 1.00 37.81 85 SER A O 1
ATOM 627 N N . ASN A 1 96 ? 5.182 -50.355 -4.427 1.00 39.52 86 ASN A N 1
ATOM 628 C CA . ASN A 1 96 ? 4.057 -49.484 -4.747 1.00 37.72 86 ASN A CA 1
ATOM 629 C C . ASN A 1 96 ? 3.837 -48.479 -3.624 1.00 36.86 86 ASN A C 1
ATOM 630 O O . ASN A 1 96 ? 3.774 -48.845 -2.449 1.00 36.34 86 ASN A O 1
ATOM 635 N N . GLU A 1 97 ? 3.747 -47.197 -3.989 1.00 35.41 87 GLU A N 1
ATOM 636 C CA . GLU A 1 97 ? 3.655 -46.152 -2.977 1.00 37.99 87 GLU A CA 1
ATOM 637 C C . GLU A 1 97 ? 2.290 -46.094 -2.307 1.00 34.10 87 GLU A C 1
ATOM 638 O O . GLU A 1 97 ? 2.128 -45.346 -1.337 1.00 31.23 87 GLU A O 1
ATOM 644 N N . ASN A 1 98 ? 1.316 -46.859 -2.788 1.00 31.97 88 ASN A N 1
ATOM 645 C CA . ASN A 1 98 ? -0.019 -46.878 -2.207 1.00 34.03 88 ASN A CA 1
ATOM 646 C C . ASN A 1 98 ? -0.203 -48.002 -1.193 1.00 32.56 88 ASN A C 1
ATOM 647 O O . ASN A 1 98 ? -1.314 -48.190 -0.690 1.00 29.74 88 ASN A O 1
ATOM 652 N N . VAL A 1 99 ? 0.854 -48.749 -0.884 1.00 29.75 89 VAL A N 1
ATOM 653 C CA . VAL A 1 99 ? 0.785 -49.848 0.075 1.00 32.80 89 VAL A CA 1
ATOM 654 C C . VAL A 1 99 ? 2.075 -49.871 0.876 1.00 31.91 89 VAL A C 1
ATOM 655 O O . VAL A 1 99 ? 3.166 -49.773 0.305 1.00 29.75 89 VAL A O 1
ATOM 659 N N . VAL A 1 100 ? 1.955 -49.994 2.195 1.00 28.51 90 VAL A N 1
ATOM 660 C CA . VAL A 1 100 ? 3.104 -50.181 3.069 1.00 26.33 90 VAL A CA 1
ATOM 661 C C . VAL A 1 100 ? 2.875 -51.435 3.902 1.00 30.59 90 VAL A C 1
ATOM 662 O O . VAL A 1 100 ? 1.752 -51.705 4.344 1.00 27.05 90 VAL A O 1
ATOM 666 N N . VAL A 1 101 ? 3.930 -52.221 4.081 1.00 26.96 91 VAL A N 1
ATOM 667 C CA . VAL A 1 101 ? 3.889 -53.376 4.969 1.00 27.22 91 VAL A CA 1
ATOM 668 C C . VAL A 1 101 ? 4.309 -52.911 6.354 1.00 25.47 91 VAL A C 1
ATOM 669 O O . VAL A 1 101 ? 5.393 -52.341 6.522 1.00 26.82 91 VAL A O 1
ATOM 673 N N . ALA A 1 102 ? 3.445 -53.129 7.342 1.00 23.84 92 ALA A N 1
ATOM 674 C CA . ALA A 1 102 ? 3.718 -52.772 8.725 1.00 25.62 92 ALA A CA 1
ATOM 675 C C . ALA A 1 102 ? 3.953 -54.034 9.543 1.00 27.88 92 ALA A C 1
ATOM 676 O O . ALA A 1 102 ? 3.281 -55.052 9.338 1.00 26.52 92 ALA A O 1
ATOM 678 N N . ARG A 1 103 ? 4.905 -53.961 10.476 1.00 27.47 93 ARG A N 1
ATOM 679 C CA . ARG A 1 103 ? 5.311 -55.130 11.243 1.00 25.67 93 ARG A CA 1
ATOM 680 C C . ARG A 1 103 ? 4.556 -55.284 12.556 1.00 25.26 93 ARG A C 1
ATOM 681 O O . ARG A 1 103 ? 4.677 -56.335 13.197 1.00 25.11 93 ARG A O 1
ATOM 689 N N . SER A 1 104 ? 3.776 -54.284 12.961 1.00 26.00 94 SER A N 1
ATOM 690 C CA . SER A 1 104 ? 2.957 -54.387 14.161 1.00 23.87 94 SER A CA 1
ATOM 691 C C . SER A 1 104 ? 1.770 -53.445 14.034 1.00 26.14 94 SER A C 1
ATOM 692 O O . SER A 1 104 ? 1.800 -52.478 13.270 1.00 25.72 94 SER A O 1
ATOM 695 N N . PHE A 1 105 ? 0.723 -53.732 14.808 1.00 28.56 95 PHE A N 1
ATOM 696 C CA . PHE A 1 105 ? -0.457 -52.872 14.790 1.00 26.77 95 PHE A CA 1
ATOM 697 C C . PHE A 1 105 ? -0.121 -51.478 15.303 1.00 26.43 95 PHE A C 1
ATOM 698 O O . PHE A 1 105 ? -0.577 -50.473 14.744 1.00 25.37 95 PHE A O 1
ATOM 706 N N . GLU A 1 106 ? 0.684 -51.397 16.366 1.00 27.93 96 GLU A N 1
ATOM 707 C CA . GLU A 1 106 ? 1.067 -50.098 16.908 1.00 27.14 96 GLU A CA 1
ATOM 708 C C . GLU A 1 106 ? 1.803 -49.260 15.870 1.00 28.86 96 GLU A C 1
ATOM 709 O O . GLU A 1 106 ? 1.522 -48.067 15.707 1.00 30.47 96 GLU A O 1
ATOM 715 N N . SER A 1 107 ? 2.752 -49.865 15.152 1.00 27.65 97 SER A N 1
ATOM 716 C CA . SER A 1 107 ? 3.494 -49.084 14.167 1.00 29.27 97 SER A CA 1
ATOM 717 C C . SER A 1 107 ? 2.615 -48.694 12.984 1.00 29.00 97 SER A C 1
ATOM 718 O O . SER A 1 107 ? 2.792 -47.610 12.417 1.00 27.64 97 SER A O 1
ATOM 721 N N . ALA A 1 108 ? 1.657 -49.548 12.609 1.00 26.43 98 ALA A N 1
ATOM 722 C CA . ALA A 1 108 ? 0.741 -49.208 11.521 1.00 26.91 98 ALA A CA 1
ATOM 723 C C . ALA A 1 108 ? -0.112 -48.001 11.882 1.00 31.52 98 ALA A C 1
ATOM 724 O O . ALA A 1 108 ? -0.279 -47.078 11.078 1.00 29.61 98 ALA A O 1
ATOM 726 N N . VAL A 1 109 ? -0.662 -47.990 13.096 1.00 26.34 99 VAL A N 1
ATOM 727 C CA . VAL A 1 109 ? -1.540 -46.896 13.490 1.00 29.21 99 VAL A CA 1
ATOM 728 C C . VAL A 1 109 ? -0.747 -45.604 13.665 1.00 33.15 99 VAL A C 1
ATOM 729 O O . VAL A 1 109 ? -1.211 -44.521 13.287 1.00 33.20 99 VAL A O 1
ATOM 733 N N . SER A 1 110 ? 0.464 -45.695 14.221 1.00 29.78 100 SER A N 1
ATOM 734 C CA . SER A 1 110 ? 1.290 -44.502 14.379 1.00 32.90 100 SER A CA 1
ATOM 735 C C . SER A 1 110 ? 1.661 -43.903 13.029 1.00 36.46 100 SER A C 1
ATOM 736 O O . SER A 1 110 ? 1.664 -42.679 12.862 1.00 36.70 100 SER A O 1
ATOM 739 N N . LEU A 1 111 ? 1.983 -44.753 12.054 1.00 31.70 101 LEU A N 1
ATOM 740 C CA . LEU A 1 111 ? 2.297 -44.263 10.717 1.00 33.45 101 LEU A CA 1
ATOM 741 C C . LEU A 1 111 ? 1.094 -43.569 10.088 1.00 37.97 101 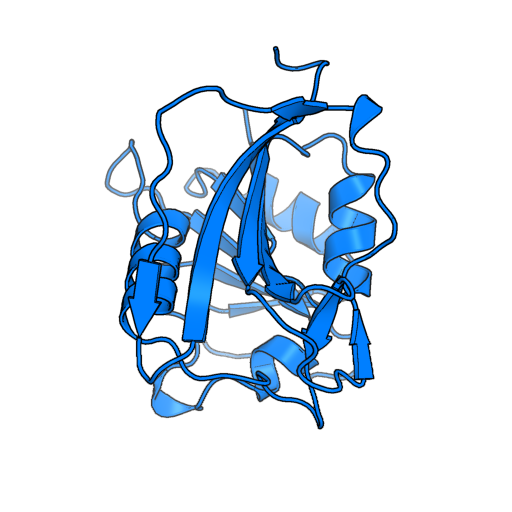LEU A C 1
ATOM 742 O O . LEU A 1 111 ? 1.244 -42.561 9.386 1.00 36.55 101 LEU A O 1
ATOM 747 N N . LEU A 1 112 ? -0.111 -44.080 10.349 1.00 33.49 102 LEU A N 1
ATOM 748 C CA . LEU A 1 112 ? -1.305 -43.501 9.742 1.00 33.79 102 LEU A CA 1
ATOM 749 C C . LEU A 1 112 ? -1.681 -42.175 10.390 1.00 35.45 102 LEU A C 1
ATOM 750 O O . LEU A 1 112 ? -2.122 -41.248 9.702 1.00 37.68 102 LEU A O 1
ATOM 755 N N . GLN A 1 113 ? -1.535 -42.060 11.710 1.00 34.82 103 GLN A N 1
ATOM 756 C CA . GLN A 1 113 ? -1.870 -40.786 12.336 1.00 38.03 103 GLN A CA 1
ATOM 757 C C . GLN A 1 113 ? -0.832 -39.715 12.032 1.00 38.78 103 GLN A C 1
ATOM 758 O O . GLN A 1 113 ? -1.127 -38.528 12.191 1.00 42.38 103 GLN A O 1
ATOM 764 N N . ASP A 1 114 ? 0.364 -40.103 11.582 1.00 43.06 104 ASP A N 1
ATOM 765 C CA . ASP A 1 114 ? 1.341 -39.128 11.108 1.00 42.08 104 ASP A CA 1
ATOM 766 C C . ASP A 1 114 ? 0.977 -38.562 9.744 1.00 42.88 104 ASP A C 1
ATOM 767 O O . ASP A 1 114 ? 1.469 -37.489 9.381 1.00 44.72 104 ASP A O 1
ATOM 772 N N . MET A 1 115 ? 0.137 -39.255 8.981 1.00 41.06 105 MET A N 1
ATOM 773 C CA . MET A 1 115 ? -0.223 -38.833 7.632 1.00 39.35 105 MET A CA 1
ATOM 774 C C . MET A 1 115 ? -1.457 -37.943 7.713 1.00 41.81 105 MET A C 1
ATOM 775 O O . MET A 1 115 ? -2.568 -38.426 7.957 1.00 42.71 105 MET A O 1
ATOM 780 N N . GLU A 1 116 ? -1.264 -36.641 7.496 1.00 38.99 106 GLU A N 1
ATOM 781 C CA . GLU A 1 116 ? -2.354 -35.690 7.679 1.00 42.44 106 GLU A CA 1
ATOM 782 C C . GLU A 1 116 ? -3.459 -35.857 6.642 1.00 38.00 106 GLU A C 1
ATOM 783 O O . GLU A 1 116 ? -4.600 -35.469 6.909 1.00 43.69 106 GLU A O 1
ATOM 789 N N . ASN A 1 117 ? -3.158 -36.433 5.479 1.00 37.38 107 ASN A N 1
ATOM 790 C CA . ASN A 1 117 ? -4.164 -36.610 4.437 1.00 40.12 107 ASN A CA 1
ATOM 791 C C . ASN A 1 117 ? -5.024 -37.857 4.625 1.00 40.97 107 ASN A C 1
ATOM 792 O O . ASN A 1 117 ? -5.868 -38.135 3.766 1.00 38.79 107 ASN A O 1
ATOM 797 N N . ILE A 1 118 ? -4.837 -38.617 5.701 1.00 38.91 108 ILE A N 1
ATOM 798 C CA . ILE A 1 118 ? -5.675 -39.779 5.984 1.00 35.51 108 ILE A CA 1
ATOM 799 C C . ILE A 1 118 ? -6.852 -39.333 6.844 1.00 33.10 108 ILE A C 1
ATOM 800 O O . ILE A 1 118 ? -6.666 -38.864 7.971 1.00 36.15 108 ILE A O 1
ATOM 805 N N . GLU A 1 119 ? -8.068 -39.489 6.318 1.00 32.13 109 GLU A N 1
ATOM 806 C CA . GLU A 1 119 ? -9.259 -39.031 7.024 1.00 32.35 109 GLU A CA 1
ATOM 807 C C . GLU A 1 119 ? -9.800 -40.072 8.003 1.00 30.73 109 GLU A C 1
ATOM 808 O O . GLU A 1 119 ? -10.053 -39.758 9.171 1.00 30.85 109 GLU A O 1
ATOM 814 N N . THR A 1 120 ? -9.989 -41.306 7.547 1.00 30.40 110 THR A N 1
ATOM 815 C CA . THR A 1 120 ? -10.499 -42.380 8.390 1.00 29.51 110 THR A CA 1
ATOM 816 C C . THR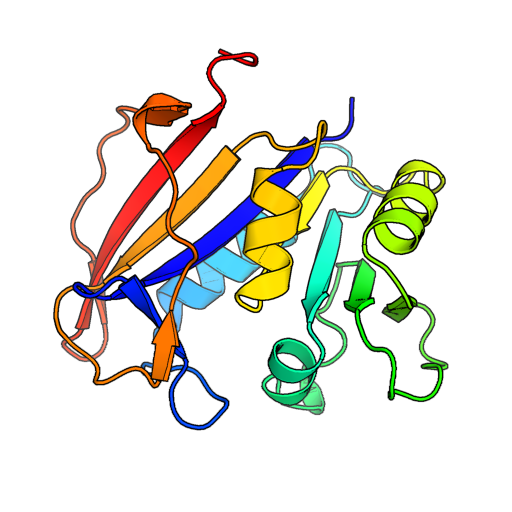 A 1 120 ? -9.686 -43.638 8.120 1.00 29.44 110 THR A C 1
ATOM 817 O O . THR A 1 120 ? -9.223 -43.859 6.997 1.00 29.56 110 THR A O 1
ATOM 821 N N . ILE A 1 121 ? -9.504 -44.456 9.157 1.00 27.32 111 ILE A N 1
ATOM 822 C CA . ILE A 1 121 ? -8.878 -45.769 9.026 1.00 25.69 111 ILE A CA 1
ATOM 823 C C . ILE A 1 121 ? -9.980 -46.816 8.985 1.00 25.98 111 ILE A C 1
ATOM 824 O O . ILE A 1 121 ? -10.763 -46.938 9.934 1.00 29.29 111 ILE A O 1
ATOM 829 N N . TRP A 1 122 ? -10.043 -47.579 7.900 1.00 27.44 112 TRP A N 1
ATOM 830 C CA . TRP A 1 122 ? -11.003 -48.670 7.781 1.00 25.06 112 TRP A CA 1
ATOM 831 C C . TRP A 1 122 ? -10.275 -49.986 8.035 1.00 23.86 112 TRP A C 1
ATOM 832 O O . TRP A 1 122 ? -9.397 -50.379 7.265 1.00 24.24 112 TRP A O 1
ATOM 843 N N . ASN A 1 123 ? -10.644 -50.655 9.122 1.00 23.47 113 ASN A N 1
ATOM 844 C CA . ASN A 1 123 ? -10.061 -51.939 9.502 1.00 23.20 113 ASN A CA 1
ATOM 845 C C . ASN A 1 123 ? -10.861 -53.030 8.797 1.00 24.96 113 ASN A C 1
ATOM 846 O O . ASN A 1 123 ? -12.030 -53.249 9.117 1.00 24.08 113 ASN A O 1
ATOM 851 N N . ILE A 1 124 ? -10.248 -53.690 7.814 1.00 22.63 114 ILE A N 1
ATOM 852 C CA . ILE A 1 124 ? -10.952 -54.639 6.963 1.00 22.29 114 ILE A CA 1
ATOM 853 C C . ILE A 1 124 ? -10.543 -56.067 7.291 1.00 26.08 114 ILE A C 1
ATOM 854 O O . ILE A 1 124 ? -10.786 -56.991 6.517 1.00 33.06 114 ILE A O 1
ATOM 859 N N . GLY A 1 125 ? -9.909 -56.240 8.430 1.00 22.12 115 GLY A N 1
ATOM 860 C CA . GLY A 1 125 ? -9.852 -57.515 9.043 1.00 26.19 115 GLY A CA 1
ATOM 861 C C . GLY A 1 125 ? -8.721 -58.391 8.594 1.00 29.33 115 GLY A C 1
ATOM 862 O O . GLY A 1 125 ? -7.672 -57.950 8.113 1.00 25.91 115 GLY A O 1
ATOM 863 N N . GLY A 1 126 ? -9.044 -59.677 8.623 1.00 39.72 116 GLY A N 1
ATOM 864 C CA . GLY A 1 126 ? -8.306 -60.674 9.334 1.00 32.15 116 GLY A CA 1
ATOM 865 C C . GLY A 1 126 ? -8.783 -60.672 10.777 1.00 25.00 116 GLY A C 1
ATOM 866 O O . GLY A 1 126 ? -8.914 -59.601 11.378 1.00 20.86 116 GLY A O 1
ATOM 867 N N . ARG A 1 127 ? -9.040 -61.849 11.355 1.00 21.56 117 ARG A N 1
ATOM 868 C CA . ARG A 1 127 ? -9.538 -61.903 12.728 1.00 21.17 117 ARG A CA 1
ATOM 869 C C . ARG A 1 127 ? -8.626 -61.157 13.697 1.00 20.91 117 ARG A C 1
ATOM 870 O O . ARG A 1 127 ? -9.095 -60.355 14.512 1.00 22.91 117 ARG A O 1
ATOM 878 N N . GLU A 1 128 ? -7.314 -61.420 13.639 1.00 23.61 118 GLU A N 1
ATOM 879 C CA . GLU A 1 128 ? -6.416 -60.774 14.594 1.00 24.31 118 GLU A CA 1
ATOM 880 C C . GLU A 1 128 ? -6.388 -59.262 14.399 1.00 25.54 118 GLU A C 1
ATOM 881 O O . GLU A 1 128 ? -6.219 -58.515 15.369 1.00 21.88 118 GLU A O 1
ATOM 887 N N . VAL A 1 129 ? -6.578 -58.793 13.164 1.00 21.76 119 VAL A N 1
ATOM 888 C CA . VAL A 1 129 ? -6.597 -57.355 12.909 1.00 24.41 119 VAL A CA 1
ATOM 889 C C . VAL A 1 129 ? -7.860 -56.725 13.490 1.00 23.82 119 VAL A C 1
ATOM 890 O O . VAL A 1 129 ? -7.812 -55.637 14.080 1.00 21.27 119 VAL A O 1
ATOM 894 N N . TYR A 1 130 ? -9.005 -57.401 13.345 1.00 21.53 120 TYR A N 1
ATOM 895 C CA . TYR A 1 130 ? -10.231 -56.946 14.001 1.00 21.21 120 TYR A CA 1
ATOM 896 C C . TYR A 1 130 ? -10.062 -56.893 15.513 1.00 23.96 120 TYR A C 1
ATOM 897 O O . TYR A 1 130 ? -10.473 -55.924 16.164 1.00 24.85 120 TYR A O 1
ATOM 906 N N . GLU A 1 131 ? -9.493 -57.953 16.092 1.00 22.92 121 GLU A N 1
ATOM 907 C CA . GLU A 1 131 ? -9.336 -58.013 17.542 1.00 22.88 121 GLU A CA 1
ATOM 908 C C . GLU A 1 131 ? -8.517 -56.836 18.054 1.00 25.16 121 GLU A C 1
ATOM 909 O O . GLU A 1 131 ? -8.866 -56.217 19.068 1.00 24.99 121 GLU A O 1
ATOM 915 N N . LEU A 1 132 ? -7.431 -56.502 17.353 1.00 22.16 122 LEU A N 1
ATOM 916 C CA . LEU A 1 132 ? -6.617 -55.357 17.747 1.00 23.01 122 LEU A CA 1
ATOM 917 C C . LEU A 1 132 ? -7.381 -54.053 17.568 1.00 24.28 122 LEU A C 1
ATOM 918 O O . LEU A 1 132 ? -7.257 -53.137 18.388 1.00 23.43 122 LEU A O 1
ATOM 923 N N . GLY A 1 133 ? -8.167 -53.948 16.495 1.00 23.33 123 GLY A N 1
ATOM 924 C CA . GLY A 1 133 ? -9.013 -52.777 16.327 1.00 24.29 123 GLY A CA 1
ATOM 925 C C . GLY A 1 133 ? -10.010 -52.621 17.460 1.00 23.23 123 GLY A C 1
ATOM 926 O O . GLY A 1 133 ? -10.275 -51.508 17.917 1.00 26.44 123 GLY A O 1
ATOM 927 N N . LEU A 1 134 ? -10.555 -53.736 17.948 1.00 22.49 124 LEU A N 1
ATOM 928 C CA . LEU A 1 134 ? -11.533 -53.661 19.029 1.00 25.34 124 LEU A CA 1
ATOM 929 C C . LEU A 1 134 ? -10.917 -53.226 20.349 1.00 29.84 124 LEU A C 1
ATOM 930 O O . LEU A 1 134 ? -11.662 -52.933 21.290 1.00 29.25 124 LEU A O 1
ATOM 935 N N . ASN A 1 135 ? -9.587 -53.169 20.439 1.00 29.4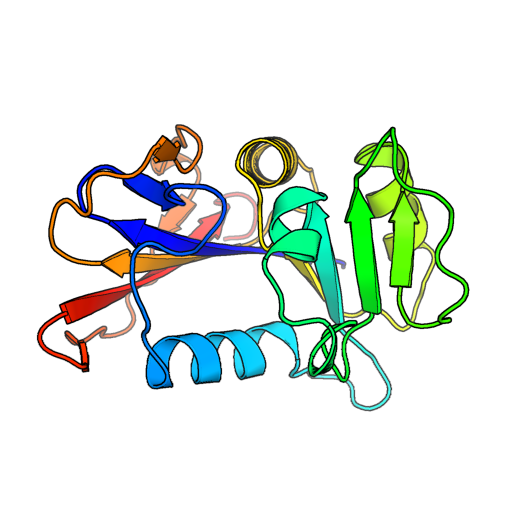1 125 ASN A N 1
ATOM 936 C CA . ASN A 1 135 ? -8.901 -52.719 21.643 1.00 29.71 125 ASN A CA 1
ATOM 937 C C . ASN A 1 135 ? -8.172 -51.398 21.442 1.00 31.70 125 ASN A C 1
ATOM 938 O O . ASN A 1 135 ? -7.422 -50.976 22.329 1.00 35.21 125 ASN A O 1
ATOM 943 N N . SER A 1 136 ? -8.378 -50.733 20.308 1.00 28.50 126 SER A N 1
ATOM 944 C CA . SER A 1 136 ? -7.677 -49.511 19.938 1.00 29.20 126 SER A CA 1
ATOM 945 C C . SER A 1 136 ? -8.399 -48.281 20.482 1.00 32.10 126 SER A C 1
ATOM 946 O O . SER A 1 136 ? -9.628 -48.203 20.414 1.00 29.64 126 SER A O 1
ATOM 949 N N . PRO A 1 137 ? -7.661 -47.302 21.007 1.00 30.77 127 PRO A N 1
ATOM 950 C CA . PRO A 1 137 ? -8.302 -46.034 21.400 1.00 31.16 127 PRO A CA 1
ATOM 951 C C . PRO A 1 137 ? -8.980 -45.326 20.243 1.00 32.59 127 PRO A C 1
ATOM 952 O O . PRO A 1 137 ? -9.844 -44.472 20.474 1.00 32.66 127 PRO A O 1
ATOM 956 N N . PHE A 1 138 ? -8.614 -45.644 19.004 1.00 29.08 128 PHE A N 1
ATOM 957 C CA . PHE A 1 138 ? -9.225 -45.006 17.849 1.00 33.65 128 PHE A CA 1
ATOM 958 C C . PHE A 1 138 ? -10.533 -45.659 17.427 1.00 30.45 128 PHE A C 1
ATOM 959 O O . PHE A 1 138 ? -11.214 -45.114 16.552 1.00 31.54 128 PHE A O 1
ATOM 967 N N . LEU A 1 139 ? -10.894 -46.797 18.026 1.00 29.08 129 LEU A N 1
ATOM 968 C CA . LEU A 1 139 ? -12.126 -47.498 17.679 1.00 25.67 129 LEU A CA 1
ATOM 969 C C . LEU A 1 139 ? -13.328 -46.562 17.711 1.00 30.72 129 LEU A C 1
ATOM 970 O O . LEU A 1 139 ? -13.569 -45.869 18.704 1.00 26.82 129 LEU A O 1
ATOM 975 N N . HIS A 1 140 ? -14.094 -46.562 16.624 1.00 24.02 130 HIS A N 1
ATOM 976 C CA . HIS A 1 140 ? -15.244 -45.671 16.516 1.00 27.56 130 HIS A CA 1
ATOM 977 C C . HIS A 1 140 ? -16.515 -46.461 16.230 1.00 27.22 130 HIS A C 1
ATOM 978 O O . HIS A 1 140 ? -17.401 -46.574 17.086 1.00 29.00 130 HIS A O 1
ATOM 985 N N . GLN A 1 141 ? -16.600 -47.028 15.032 1.00 26.62 131 GLN A N 1
ATOM 986 C CA . GLN A 1 141 ? -17.793 -47.725 14.583 1.00 26.22 131 GLN A CA 1
ATOM 987 C C . GLN A 1 141 ? -17.452 -49.108 14.037 1.00 26.97 131 GLN A C 1
ATOM 988 O O . GLN A 1 141 ? -16.323 -49.379 13.618 1.00 25.74 131 GLN A O 1
ATOM 994 N N . MET A 1 142 ? -18.458 -49.985 14.062 1.00 24.73 132 MET A N 1
ATOM 995 C CA . MET A 1 142 ? -18.433 -51.272 13.377 1.00 25.31 132 MET A CA 1
ATOM 996 C C . MET A 1 142 ? -19.554 -51.290 12.351 1.00 28.32 132 MET A C 1
ATOM 997 O O . MET A 1 142 ? -20.717 -51.053 12.695 1.00 29.01 132 MET A O 1
ATOM 1002 N N . TYR A 1 143 ? -19.205 -51.569 11.103 1.00 25.46 133 TYR A N 1
ATOM 1003 C CA . TYR A 1 143 ? -20.178 -51.749 10.026 1.00 26.66 133 TYR A CA 1
ATOM 1004 C C . TYR A 1 143 ? -20.221 -53.239 9.708 1.00 25.05 133 TYR A C 1
ATOM 1005 O O . TYR A 1 143 ? -19.353 -53.752 8.998 1.00 25.94 133 TYR A O 1
ATOM 1014 N N . ILE A 1 144 ? -21.237 -53.927 10.228 1.00 24.91 134 ILE A N 1
ATOM 1015 C CA . ILE A 1 144 ? -21.327 -55.381 10.170 1.00 25.56 134 ILE A CA 1
ATOM 1016 C C . ILE A 1 144 ? -22.467 -55.769 9.244 1.00 24.86 134 ILE A C 1
ATOM 1017 O O . ILE A 1 144 ? -23.623 -55.400 9.482 1.00 26.72 134 ILE A O 1
ATOM 1022 N N . THR A 1 145 ? -22.142 -56.524 8.200 1.00 23.76 135 THR A N 1
ATOM 1023 C CA . THR A 1 145 ? -23.141 -57.163 7.356 1.00 23.94 135 THR A CA 1
ATOM 1024 C C . THR A 1 145 ? -23.443 -58.539 7.930 1.00 25.69 135 THR A C 1
ATOM 1025 O O . THR A 1 145 ? -22.550 -59.391 8.014 1.00 27.63 135 THR A O 1
ATOM 1029 N N . ARG A 1 146 ? -24.682 -58.761 8.338 1.00 25.25 136 ARG A N 1
ATOM 1030 C CA . ARG A 1 146 ? -25.056 -60.036 8.929 1.00 25.25 136 ARG A CA 1
ATOM 1031 C C . ARG A 1 146 ? -25.690 -60.894 7.842 1.00 27.61 136 ARG A C 1
ATOM 1032 O O . ARG A 1 146 ? -26.807 -60.618 7.385 1.00 24.07 136 ARG A O 1
ATOM 1040 N N . VAL A 1 147 ? -24.952 -61.916 7.415 1.00 24.49 137 VAL A N 1
ATOM 1041 C CA . VAL A 1 147 ? -25.381 -62.835 6.368 1.00 24.55 137 VAL A CA 1
ATOM 1042 C C . VAL A 1 147 ? -26.122 -63.997 7.010 1.00 27.29 137 VAL A C 1
ATOM 1043 O O . VAL A 1 147 ? -25.650 -64.572 7.999 1.00 23.99 137 VAL A O 1
ATOM 1047 N N . GLU A 1 148 ? -27.278 -64.351 6.446 1.00 23.93 138 GLU A N 1
ATOM 1048 C CA . GLU A 1 148 ? -28.063 -65.459 6.971 1.00 23.86 138 GLU A CA 1
ATOM 1049 C C . GLU A 1 148 ? -27.441 -66.799 6.598 1.00 27.62 138 GLU A C 1
ATOM 1050 O O . GLU A 1 148 ? -27.048 -67.021 5.450 1.00 25.29 138 GLU A O 1
ATOM 1056 N N . GLY A 1 149 ? -27.377 -67.703 7.567 1.00 24.07 139 GLY A N 1
ATOM 1057 C CA . GLY A 1 149 ? -26.983 -69.073 7.309 1.00 24.16 139 GLY A CA 1
ATOM 1058 C C . GLY A 1 149 ? -25.573 -69.370 7.792 1.00 25.89 139 GLY A C 1
ATOM 1059 O O . GLY A 1 149 ? -24.841 -68.501 8.269 1.00 25.76 139 GLY A O 1
ATOM 1060 N N . ASP A 1 150 ? -25.212 -70.638 7.643 1.00 22.85 140 ASP A N 1
ATOM 1061 C CA . ASP A 1 150 ? -23.931 -71.183 8.081 1.00 23.70 140 ASP A CA 1
ATOM 1062 C C . ASP A 1 150 ? -23.153 -71.580 6.832 1.00 25.03 140 ASP A C 1
ATOM 1063 O O . ASP A 1 150 ? -23.495 -72.562 6.163 1.00 26.53 140 ASP A O 1
ATOM 1068 N N . PHE A 1 151 ? -22.114 -70.812 6.514 1.00 22.77 141 PHE A N 1
ATOM 1069 C CA . PHE A 1 151 ? -21.316 -71.051 5.322 1.00 24.67 141 PHE A CA 1
ATOM 1070 C C . PHE A 1 151 ? -20.069 -71.877 5.617 1.00 24.74 141 PHE A C 1
ATOM 1071 O O . PHE A 1 151 ? -19.127 -71.878 4.817 1.00 24.79 141 PHE A O 1
ATOM 1079 N N . LEU A 1 152 ? -20.052 -72.583 6.752 1.00 23.61 142 LEU A N 1
ATOM 1080 C CA . LEU A 1 152 ? -18.972 -73.510 7.089 1.00 26.31 142 LEU A CA 1
ATOM 1081 C C . LEU A 1 152 ? -17.621 -72.801 7.054 1.00 25.97 142 LEU A C 1
ATOM 1082 O O . LEU A 1 152 ? -16.661 -73.257 6.426 1.00 24.73 142 LEU A O 1
ATOM 1087 N N . ALA A 1 153 ? -17.556 -71.661 7.734 1.00 23.48 143 ALA A N 1
ATOM 1088 C CA . ALA A 1 153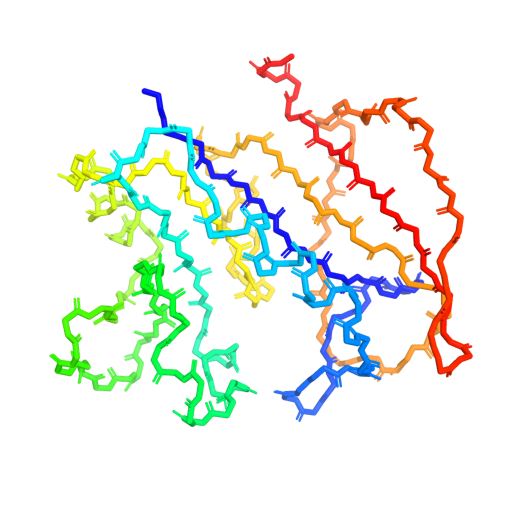 ? -16.331 -70.885 7.756 1.00 23.25 143 ALA A CA 1
ATOM 1089 C C . ALA A 1 153 ? -15.281 -71.572 8.622 1.00 25.12 143 ALA A C 1
ATOM 1090 O O . ALA A 1 153 ? -15.596 -72.362 9.518 1.00 26.11 143 ALA A O 1
ATOM 1092 N N . ASP A 1 154 ? -14.016 -71.270 8.337 1.00 22.47 144 ASP A N 1
ATOM 1093 C CA . ASP A 1 154 ? -12.914 -71.725 9.175 1.00 24.11 144 ASP A CA 1
ATOM 1094 C C . ASP A 1 154 ? -12.195 -70.582 9.868 1.00 26.96 144 ASP A C 1
ATOM 1095 O O . ASP A 1 154 ? -11.274 -70.833 10.652 1.00 24.14 144 ASP A O 1
ATOM 1100 N N . VAL A 1 155 ? -12.586 -69.337 9.597 1.00 21.69 145 VAL A N 1
ATOM 1101 C CA . VAL A 1 155 ? -12.096 -68.165 10.311 1.00 19.90 145 VAL A CA 1
ATOM 1102 C C . VAL A 1 155 ? -13.309 -67.340 10.707 1.00 22.60 145 VAL A C 1
ATOM 1103 O O . VAL A 1 155 ? -14.254 -67.205 9.922 1.00 22.16 145 VAL A O 1
ATOM 1107 N N . PHE A 1 156 ? -13.281 -66.787 11.918 1.00 21.60 146 PHE A N 1
ATOM 1108 C CA . PHE A 1 156 ? -14.438 -66.135 12.507 1.00 20.62 146 PHE A CA 1
ATOM 1109 C C . PHE A 1 156 ? -14.086 -64.729 12.974 1.00 22.21 146 PHE A C 1
ATOM 1110 O O . PHE A 1 156 ? -12.928 -64.408 13.241 1.00 19.67 146 PHE A O 1
ATOM 1118 N N . PHE A 1 157 ? -15.113 -63.884 13.047 1.00 20.36 147 PHE A N 1
ATOM 1119 C CA . PHE A 1 157 ? -14.979 -62.572 13.659 1.00 22.78 147 PHE A CA 1
ATOM 1120 C C . PHE A 1 157 ? -14.664 -62.743 15.147 1.00 22.00 147 PHE A C 1
ATOM 1121 O O . PHE A 1 157 ? -15.099 -63.715 15.766 1.00 23.68 147 PHE A O 1
ATOM 1129 N N . PRO A 1 158 ? -13.891 -61.833 15.744 1.00 22.41 148 PRO A N 1
ATOM 1130 C CA . PRO A 1 158 ? -13.607 -61.945 17.181 1.00 23.85 148 PRO A CA 1
ATOM 1131 C C . PRO A 1 158 ? -14.878 -61.950 18.021 1.00 26.08 148 PRO A C 1
ATOM 1132 O O . PRO A 1 158 ? -15.933 -61.454 17.619 1.00 25.18 148 PRO A O 1
ATOM 1136 N N . ARG A 1 159 ? -14.767 -62.537 19.210 1.00 24.17 149 ARG A N 1
ATOM 1137 C CA . ARG A 1 159 ? -15.807 -62.373 20.214 1.00 25.37 149 ARG A CA 1
ATOM 1138 C C . ARG A 1 159 ? -15.800 -60.921 20.671 1.00 30.21 149 ARG A C 1
ATOM 1139 O O . ARG A 1 159 ? -14.772 -60.415 21.129 1.00 37.68 149 ARG A O 1
ATOM 1147 N N . VAL A 1 160 ? -16.922 -60.237 20.507 1.00 29.64 150 VAL A N 1
ATOM 1148 C CA . VAL A 1 160 ? -17.027 -58.825 20.845 1.00 26.76 150 VAL A CA 1
ATOM 1149 C C . VAL A 1 160 ? -18.201 -58.655 21.796 1.00 27.59 150 VAL A C 1
ATOM 1150 O O . VAL A 1 160 ? -19.206 -59.367 21.690 1.00 28.31 150 VAL A O 1
ATOM 1154 N N . ASP A 1 161 ? -18.060 -57.735 22.748 1.00 22.97 151 ASP A N 1
ATOM 1155 C CA . ASP A 1 161 ? -19.139 -57.399 23.674 1.00 24.11 151 ASP A CA 1
ATOM 1156 C C . ASP A 1 161 ? -19.933 -56.262 23.046 1.00 24.81 151 ASP A C 1
ATOM 1157 O O . ASP A 1 161 ? -19.503 -55.106 23.069 1.00 24.29 151 ASP A O 1
ATOM 1162 N N . TYR A 1 162 ? -21.095 -56.587 22.472 1.00 26.88 152 TYR A N 1
ATOM 1163 C CA . TYR A 1 162 ? -21.909 -55.545 21.856 1.00 24.56 152 TYR A CA 1
ATOM 1164 C C . TYR A 1 162 ? -22.455 -54.556 22.874 1.00 28.49 152 TYR A C 1
ATOM 1165 O O . TYR A 1 162 ? -22.917 -53.481 22.479 1.00 26.61 152 TYR A O 1
ATOM 1174 N N . GLY A 1 163 ? -22.398 -54.882 24.167 1.00 28.54 153 GLY A N 1
ATOM 1175 C CA . GLY A 1 163 ? -22.768 -53.921 25.194 1.00 29.69 153 GLY A CA 1
ATOM 1176 C C . GLY A 1 163 ? -21.855 -52.716 25.262 1.00 28.76 153 GLY A C 1
ATOM 1177 O O . GLY A 1 163 ? -22.215 -51.709 25.881 1.00 30.41 153 GLY A O 1
ATOM 1178 N N . ARG A 1 164 ? -20.672 -52.795 24.651 1.00 25.14 154 ARG A N 1
ATOM 1179 C CA . ARG A 1 164 ? -19.797 -51.636 24.552 1.00 26.34 154 ARG A CA 1
ATOM 1180 C C . ARG A 1 164 ? -20.316 -50.595 23.571 1.00 26.47 154 ARG A C 1
ATOM 1181 O O . ARG A 1 164 ? -19.793 -49.476 23.552 1.00 26.64 154 ARG A O 1
ATOM 1189 N N . PHE A 1 165 ? -21.319 -50.934 22.763 1.00 24.83 155 PHE A N 1
ATOM 1190 C CA . PHE A 1 165 ? -21.701 -50.143 21.604 1.00 25.43 155 PHE A CA 1
ATOM 1191 C C . PHE A 1 165 ? -23.169 -49.747 21.665 1.00 25.93 155 PHE A C 1
ATOM 1192 O O . PHE A 1 165 ? -23.985 -50.388 22.333 1.00 26.25 155 PHE A O 1
ATOM 1200 N N . ILE A 1 166 ? -23.492 -48.695 20.921 1.00 28.51 156 ILE A N 1
ATOM 1201 C CA . ILE A 1 166 ? -24.867 -48.315 20.624 1.00 28.67 156 ILE A CA 1
ATOM 1202 C C . ILE A 1 166 ? -25.161 -48.728 19.189 1.00 25.49 156 ILE A C 1
ATOM 1203 O O . ILE A 1 166 ? -24.471 -48.295 18.258 1.00 28.83 156 ILE A O 1
ATOM 1208 N N . LYS A 1 167 ? -26.186 -49.553 19.005 1.00 26.78 157 LYS A N 1
ATOM 1209 C CA . LYS A 1 167 ? -26.609 -49.951 17.670 1.00 27.21 157 LYS A CA 1
ATOM 1210 C C . LYS A 1 167 ? -27.476 -48.857 17.056 1.00 32.04 157 LYS A C 1
ATOM 1211 O O . LYS A 1 167 ? -28.457 -48.424 17.663 1.00 29.99 157 LYS A O 1
ATOM 1217 N N . SER A 1 168 ? -27.105 -48.402 15.863 1.00 29.95 158 SER A N 1
ATOM 1218 C CA . SER A 1 168 ? -27.892 -47.387 15.177 1.00 32.92 158 SER A CA 1
ATOM 1219 C C . SER A 1 168 ? -29.278 -47.929 14.838 1.00 33.17 158 SER A C 1
ATOM 1220 O O . SER A 1 168 ? -29.461 -49.126 14.603 1.00 33.16 158 SER A O 1
ATOM 1223 N N . THR A 1 169 ? -30.267 -47.033 14.813 1.00 35.72 159 THR A N 1
ATOM 1224 C CA . THR A 1 169 ? -31.660 -47.435 14.661 1.00 34.21 159 THR A CA 1
ATOM 1225 C C . THR A 1 169 ? -32.264 -47.044 13.317 1.00 35.95 159 THR A C 1
ATOM 1226 O O . THR A 1 169 ? -33.489 -47.101 13.170 1.00 37.19 159 THR A O 1
ATOM 1230 N N . GLU A 1 170 ? -31.453 -46.650 12.336 1.00 33.89 160 GLU A N 1
ATOM 1231 C CA . GLU A 1 170 ? -31.998 -46.405 11.007 1.00 37.95 160 GLU A CA 1
ATOM 1232 C C . GLU A 1 170 ? -32.656 -47.674 10.478 1.00 37.99 160 GLU A C 1
ATOM 1233 O O . GLU A 1 170 ? -32.294 -48.791 10.857 1.00 32.06 160 GLU A O 1
ATOM 1239 N N . SER A 1 171 ? -33.663 -47.500 9.625 1.00 34.12 161 SER A N 1
ATOM 1240 C CA . SER A 1 171 ? -34.331 -48.653 9.040 1.00 31.63 161 SER A CA 1
ATOM 1241 C C . SER A 1 171 ? -33.344 -49.449 8.200 1.00 29.40 161 SER A C 1
ATOM 1242 O O . SER A 1 171 ? -32.581 -48.880 7.414 1.00 31.71 161 SER A O 1
ATOM 1245 N N . GLU A 1 172 ? -33.342 -50.765 8.386 1.00 27.42 162 GLU A N 1
ATOM 1246 C CA . GLU A 1 172 ? -32.450 -51.657 7.652 1.00 30.18 162 GLU A CA 1
ATOM 1247 C C . GLU A 1 172 ? -33.263 -52.822 7.114 1.00 30.72 162 GLU A C 1
ATOM 1248 O O . GLU A 1 172 ? -33.736 -53.664 7.884 1.00 31.00 162 GLU A O 1
ATOM 1254 N N . GLU A 1 173 ? -33.411 -52.870 5.796 1.00 28.43 163 GLU A N 1
ATOM 1255 C CA . GLU A 1 173 ? -34.163 -53.916 5.131 1.00 28.28 163 GLU A CA 1
ATOM 1256 C C . GLU A 1 173 ? -33.291 -55.154 4.925 1.00 30.42 163 GLU A C 1
ATOM 1257 O O . GLU A 1 173 ? -32.071 -55.129 5.120 1.00 28.81 163 GLU A O 1
ATOM 1263 N N . MET A 1 174 ? -33.930 -56.256 4.533 1.00 27.68 164 MET A N 1
ATOM 1264 C CA . MET A 1 174 ? -33.185 -57.424 4.092 1.00 28.22 164 MET A CA 1
ATOM 1265 C C . MET A 1 174 ? -32.732 -57.235 2.649 1.00 29.93 164 MET A C 1
ATOM 1266 O O . MET A 1 174 ? -33.424 -56.612 1.841 1.00 26.45 164 MET A O 1
ATOM 1271 N N . HIS A 1 175 ? -31.547 -57.759 2.338 1.00 27.21 165 HIS A N 1
ATOM 1272 C CA . HIS A 1 175 ? -30.987 -57.752 0.993 1.00 25.81 165 HIS A CA 1
ATOM 1273 C C . HIS A 1 175 ? -30.807 -59.188 0.522 1.00 29.09 165 HIS A C 1
ATOM 1274 O O . HIS A 1 175 ? -30.627 -60.096 1.337 1.00 28.91 165 HIS A O 1
ATOM 1281 N N . GLU A 1 176 ? -30.845 -59.400 -0.795 1.00 25.58 166 GLU A N 1
ATOM 1282 C CA . GLU A 1 176 ? -30.617 -60.741 -1.326 1.00 28.68 166 GLU A CA 1
ATOM 1283 C C . GLU A 1 176 ? -29.928 -60.685 -2.683 1.00 33.35 166 GLU A C 1
ATOM 1284 O O . GLU A 1 176 ? -30.381 -59.975 -3.587 1.00 29.86 166 GLU A O 1
ATOM 1290 N N . GLU A 1 177 ? -28.832 -61.436 -2.814 1.00 29.31 167 GLU A N 1
ATOM 1291 C CA . GLU A 1 177 ? -28.180 -61.686 -4.092 1.00 32.56 167 GLU A CA 1
ATOM 1292 C C . GLU A 1 177 ? -27.804 -63.155 -4.162 1.00 38.03 167 GLU A C 1
ATOM 1293 O O . GLU A 1 177 ? -27.313 -63.720 -3.182 1.00 36.75 167 GLU A O 1
ATOM 1299 N N . LYS A 1 178 ? -27.997 -63.759 -5.336 1.00 39.15 168 LYS A N 1
ATOM 1300 C CA . LYS A 1 178 ? -27.605 -65.151 -5.577 1.00 43.06 168 LYS A CA 1
ATOM 1301 C C . LYS A 1 178 ? -28.212 -66.094 -4.539 1.00 37.14 168 LYS A C 1
ATOM 1302 O O . LYS A 1 178 ? -27.601 -67.096 -4.161 1.00 41.80 168 LYS A O 1
ATOM 1308 N N . GLY A 1 179 ? -29.407 -65.772 -4.052 1.00 34.42 169 GLY A N 1
ATOM 1309 C CA . GLY A 1 179 ? -30.040 -66.586 -3.035 1.00 34.48 169 GLY A CA 1
ATOM 1310 C C . GLY A 1 179 ? -29.471 -66.434 -1.641 1.00 37.51 169 GLY A C 1
ATOM 1311 O O . GLY A 1 179 ? -29.852 -67.195 -0.747 1.00 37.40 169 GLY A O 1
ATOM 1312 N N . ILE A 1 180 ? -28.579 -65.473 -1.425 1.00 29.70 170 ILE A N 1
ATOM 1313 C CA . ILE A 1 180 ? -27.966 -65.223 -0.125 1.00 28.92 170 ILE A CA 1
ATOM 1314 C C . ILE A 1 180 ? -28.569 -63.953 0.459 1.00 29.04 170 ILE A C 1
ATOM 1315 O O . ILE A 1 180 ? -28.576 -62.903 -0.196 1.00 27.64 170 ILE A O 1
ATOM 1320 N N . LYS A 1 181 ? -29.061 -64.044 1.691 1.00 27.63 171 LYS A N 1
ATOM 1321 C CA . LYS A 1 181 ? -29.754 -62.948 2.350 1.00 25.60 171 LYS A CA 1
ATOM 1322 C C . LYS A 1 181 ? -28.860 -62.308 3.405 1.00 29.95 171 LYS A C 1
ATOM 1323 O O . LYS A 1 181 ? -28.097 -63.003 4.084 1.00 25.19 171 LYS A O 1
ATOM 1329 N N . TYR A 1 182 ? -28.962 -60.984 3.550 1.00 26.02 172 TYR A N 1
ATOM 1330 C CA . TYR A 1 182 ? -28.135 -60.282 4.526 1.00 25.07 172 TYR A CA 1
ATOM 1331 C C . TYR A 1 182 ? -28.778 -58.958 4.917 1.00 26.66 172 TYR A C 1
ATOM 1332 O O . TYR A 1 182 ? -29.659 -58.440 4.227 1.00 29.36 172 TYR A O 1
ATOM 1341 N N . ARG A 1 183 ? -28.302 -58.414 6.037 1.00 24.03 173 ARG A N 1
ATOM 1342 C CA . ARG A 1 183 ? -28.806 -57.170 6.604 1.00 22.95 173 ARG A CA 1
ATOM 1343 C C . ARG A 1 183 ? -27.633 -56.369 7.150 1.00 26.21 173 ARG A C 1
ATOM 1344 O O . ARG A 1 183 ? -26.683 -56.945 7.690 1.00 26.85 173 ARG A O 1
ATOM 1352 N N . TYR A 1 184 ? -27.696 -55.046 7.018 1.00 23.71 174 TYR A N 1
ATOM 1353 C CA . TYR A 1 184 ? -26.633 -54.182 7.516 1.00 22.99 174 TYR A CA 1
ATOM 1354 C C . TYR A 1 184 ? -26.920 -53.730 8.944 1.00 29.05 174 TYR A C 1
ATOM 1355 O O . TYR A 1 184 ? -28.074 -53.483 9.314 1.00 24.99 174 TYR A O 1
ATOM 1364 N N . GLU A 1 185 ? -25.852 -53.612 9.738 1.00 26.87 175 GLU A N 1
ATOM 1365 C CA . GLU A 1 185 ? -25.896 -53.105 11.103 1.00 26.76 175 GLU A CA 1
ATOM 1366 C C . GLU A 1 185 ? -24.757 -52.120 11.306 1.00 28.32 175 GLU A C 1
ATOM 1367 O O . GLU A 1 185 ? -23.664 -52.306 10.765 1.00 26.56 175 GLU A O 1
ATOM 1373 N N . ILE A 1 186 ? -25.004 -51.077 12.096 1.00 25.49 176 ILE A N 1
ATOM 1374 C CA . ILE A 1 186 ? -23.987 -50.083 12.408 1.00 25.82 176 ILE A CA 1
ATOM 1375 C C . ILE A 1 186 ? -23.954 -49.896 13.917 1.00 29.64 176 ILE A C 1
ATOM 1376 O O . ILE A 1 186 ? -25.003 -49.722 14.548 1.00 26.00 176 ILE A O 1
ATOM 1381 N N . TYR A 1 187 ? -22.755 -49.958 14.491 1.00 26.21 177 TYR A N 1
ATOM 1382 C CA . TYR A 1 187 ? -22.540 -49.832 15.925 1.00 26.94 177 TYR A CA 1
ATOM 1383 C C . TYR A 1 187 ? -21.555 -48.706 16.185 1.00 25.56 177 TYR A C 1
ATOM 1384 O O . TYR A 1 187 ? -20.560 -48.568 15.469 1.00 25.55 177 TYR A O 1
ATOM 1393 N N . THR A 1 188 ? -21.819 -47.912 17.219 1.00 27.67 178 THR A N 1
ATOM 1394 C CA . THR A 1 188 ? -20.922 -46.838 17.622 1.00 26.20 178 THR A CA 1
ATOM 1395 C C . THR A 1 188 ? -20.477 -47.079 19.057 1.00 25.85 178 THR A C 1
ATOM 1396 O O . THR A 1 188 ? -21.307 -47.369 19.922 1.00 27.81 178 THR A O 1
ATOM 1400 N N . ILE A 1 189 ? -19.169 -46.964 19.307 1.00 27.25 179 ILE A N 1
ATOM 1401 C CA . ILE A 1 189 ? -18.661 -47.165 20.659 1.00 27.99 179 ILE A CA 1
ATOM 1402 C C . ILE A 1 189 ? -19.324 -46.161 21.599 1.00 32.43 179 ILE A C 1
ATOM 1403 O O . ILE A 1 189 ? -19.539 -44.995 21.244 1.00 30.54 179 ILE A O 1
ATOM 1408 N N . LYS A 1 190 ? -19.685 -46.625 22.799 1.00 30.61 180 LYS A N 1
ATOM 1409 C CA . LYS A 1 190 ? -20.476 -45.796 23.706 1.00 32.13 180 LYS A CA 1
ATOM 1410 C C . LYS A 1 190 ? -19.720 -44.555 24.156 1.00 41.20 180 LYS A C 1
ATOM 1411 O O . LYS A 1 190 ? -20.335 -43.515 24.419 1.00 43.90 180 LYS A O 1
ATOM 1417 N N . THR A 1 191 ? -18.392 -44.634 24.242 1.00 36.82 181 THR A N 1
ATOM 1418 C CA . THR A 1 191 ? -17.620 -43.469 24.652 1.00 44.96 181 THR A CA 1
ATOM 1419 C C . THR A 1 191 ? -17.589 -42.375 23.588 1.00 47.45 181 THR A C 1
ATOM 1420 O O . THR A 1 191 ? -17.080 -41.284 23.865 1.00 49.61 181 THR A O 1
ATOM 1424 N N . ASP A 1 192 ? -18.123 -42.631 22.394 1.00 45.70 182 ASP A N 1
ATOM 1425 C CA . ASP A 1 192 ? -18.242 -41.610 21.353 1.00 44.07 182 ASP A CA 1
ATOM 1426 C C . ASP A 1 192 ? -19.688 -41.139 21.184 1.00 49.91 182 ASP A C 1
ATOM 1427 O O . ASP A 1 192 ? -19.950 -40.129 20.528 1.00 52.48 182 ASP A O 1
ATOM 1432 N N . LYS A 1 193 ? -20.622 -41.883 21.771 1.00 50.53 183 LYS A N 1
ATOM 1433 C CA . LYS A 1 193 ? -22.045 -41.584 21.646 1.00 51.31 183 LYS A CA 1
#

Solvent-accessible surface area: 9760 Å² total; per-residue (Å²): 179,29,72,0,8,0,7,10,11,3,1,60,71,21,0,20,12,103,124,60,29,110,25,21,122,2,52,57,12,77,44,49,47,39,122,49,0,36,126,39,136,65,100,81,80,64,2,0,0,0,0,10,64,141,34,13,101,54,22,68,100,103,132,69,30,24,70,70,20,23,0,0,0,22,12,123,166,27,182,152,63,122,64,154,56,5,47,18,8,104,51,26,138,49,0,13,45,66,0,95,107,48,157,65,10,41,20,0,13,0,16,0,23,100,127,9,7,76,65,0,6,110,15,136,54,10,27,31,0,27,2,1,76,2,94,43,87,49,118,17,78,65,70,15,5,222,26,92,81,46,90,10,84,94,38,134,77,111,49,107,78,40,92,24,138,60,28,79,4,99,18,21,29,18,18,14,111,128,79,62

InterPro domains:
  IPR001796 Dihydrofolate reductase domain [PF00186] (7-177)
  IPR001796 Dihydrofolate reductase domain [PS51330] (6-179)
  IPR001796 Dihydrofolate reductase domain [cd00209] (7-177)
  IPR012259 Dihydrofolate reductase [PTHR48069] (6-178)
  IPR017925 Dihydrofolate reductase conserved site [PS00075] (18-40)
  IPR024072 Dihydrofolate reductase-like domain superfamily [G3DSA:3.40.430.10] (1-179)
  IPR024072 Dihydrofolate reductase-like domain superfamily [SSF53597] (6-179)

Organism: Brugia malayi (NCBI:txid6279)

Foldseek 3Di:
DEAEEEEAEAEPVQFAAAPLEGLDDDVVVVVVVLCVQFDDPDPQAGAAEEEEPSVVVHDPVVCPPPPNHQYEYADPPDDADPPPSYGYDPDPVVVVVVQVVDPSHRYYYYHDDQVSQVVLLVDPNYFKYKYKYKYDDSPHPGGHDDDDLVQWDKDDPDWDWDDDPRIIIIIIMITGPVDD

Radius of gyration: 15.76 Å; Cα contacts (8 Å, |Δi|>4): 346; chains: 1; bounding box: 43×40×36 Å

Secondary structure (P-SEA, 3-state):
cbbbbbbbccccccccccccccccccaaaaaaaaaaaccccccccbbbbbbcaaaaaacccccccccccbbbbbcccccccccccbbbbccaaaaaaaaaacccccbbbbcccaaaaaaaaacccccccccccccccccccccccccccccbbbbccbbbbbbccccccbbbbbbccccc